Protein AF-A0A7W1LBT4-F1 (afdb_monomer)

pLDDT: mean 78.8, std 18.21, range [27.05, 98.06]

Mean predicted aligned error: 12.8 Å

Secondary structure (DSSP, 8-state):
---SSPPPTTPEEEEEPPPPGGGTTS--EEEEEESSSEEEE-TTSSEEEEE--SS--SPPP-EEEEEESS-GGG--EEEESS---------EEEEEE---TT---HHHHHHHHHHHHH-TTPEEEEEEEEETT--HHHHHHHHHHHHIIIIIIT---GGGEEEEEEEESS-EEEEEEE-TTPPPPP-----

Structure (mmCIF, N/CA/C/O backbone):
data_AF-A0A7W1LBT4-F1
#
_entry.id   AF-A0A7W1LBT4-F1
#
loop_
_atom_site.group_PDB
_atom_site.id
_atom_site.type_symbol
_atom_site.label_atom_id
_atom_site.label_alt_id
_atom_site.label_comp_id
_atom_site.label_asym_id
_atom_site.label_entity_id
_atom_site.label_seq_id
_atom_site.pdbx_PDB_ins_code
_atom_site.Cartn_x
_atom_site.Cartn_y
_atom_site.Cartn_z
_atom_site.occupancy
_atom_site.B_iso_or_equiv
_atom_site.auth_seq_id
_atom_site.auth_comp_id
_atom_site.auth_asym_id
_atom_site.auth_atom_id
_atom_site.pdbx_PDB_model_num
ATOM 1 N N . MET A 1 1 ? -5.426 -7.265 25.419 1.00 27.05 1 MET A N 1
ATOM 2 C CA . MET A 1 1 ? -5.581 -7.672 26.831 1.00 27.05 1 MET A CA 1
ATOM 3 C C . MET A 1 1 ? -6.956 -7.198 27.253 1.00 27.05 1 MET A C 1
ATOM 5 O O . MET A 1 1 ? -7.205 -6.005 27.141 1.00 27.05 1 MET A O 1
ATOM 9 N N . GLY A 1 2 ? -7.859 -8.132 27.561 1.00 36.06 2 GLY A N 1
ATOM 10 C CA . GLY A 1 2 ? -9.208 -7.819 28.047 1.00 36.06 2 GLY A CA 1
ATOM 11 C C . GLY A 1 2 ? -9.171 -7.217 29.456 1.00 36.06 2 GLY A C 1
ATOM 12 O O . GLY A 1 2 ? -8.084 -7.125 30.038 1.00 36.06 2 GLY A O 1
ATOM 13 N N . PRO A 1 3 ? -10.319 -6.789 30.002 1.00 35.94 3 PRO A N 1
ATOM 14 C CA . PRO A 1 3 ? -10.366 -6.229 31.344 1.00 35.94 3 PRO A CA 1
ATOM 15 C C . PRO A 1 3 ? -9.815 -7.216 32.383 1.00 35.94 3 PRO A C 1
ATOM 17 O O . PRO A 1 3 ? -9.963 -8.436 32.278 1.00 35.94 3 PRO A O 1
ATOM 20 N N . ALA A 1 4 ? -9.126 -6.657 33.376 1.00 35.91 4 ALA A N 1
ATOM 21 C CA . ALA A 1 4 ? -8.591 -7.386 34.509 1.00 35.91 4 ALA A CA 1
ATOM 22 C C . ALA A 1 4 ? -9.738 -7.755 35.464 1.00 35.91 4 ALA A C 1
ATOM 24 O O . ALA A 1 4 ? -10.096 -6.971 36.333 1.00 35.91 4 ALA A O 1
ATOM 25 N N . GLY A 1 5 ? -10.287 -8.959 35.308 1.00 45.12 5 GLY A N 1
ATOM 26 C CA . GLY A 1 5 ? -11.235 -9.544 36.260 1.00 45.12 5 GLY A CA 1
ATOM 27 C C . GLY A 1 5 ? -12.713 -9.323 35.933 1.00 45.12 5 GLY A C 1
ATOM 28 O O . GLY A 1 5 ? -13.070 -8.527 35.070 1.00 45.12 5 GLY A O 1
ATOM 29 N N . ILE A 1 6 ? -13.555 -10.105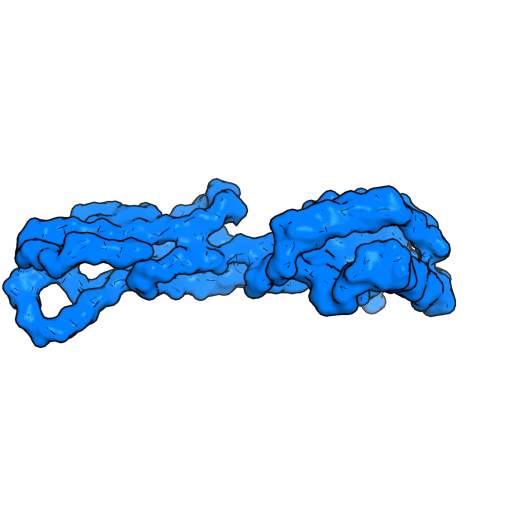 36.616 1.00 47.88 6 ILE A N 1
ATOM 30 C CA . ILE A 1 6 ? -15.019 -10.010 36.567 1.00 47.88 6 ILE A CA 1
ATOM 31 C C . ILE A 1 6 ? -15.406 -8.673 37.224 1.00 47.88 6 ILE A C 1
ATOM 33 O O . ILE A 1 6 ? -15.095 -8.505 38.408 1.00 47.88 6 ILE A O 1
ATOM 37 N N . PRO A 1 7 ? -16.032 -7.730 36.497 1.00 47.59 7 PRO A N 1
ATOM 38 C CA . PRO A 1 7 ? -16.468 -6.455 37.059 1.00 47.59 7 PRO A CA 1
ATOM 39 C C . PRO A 1 7 ? -17.489 -6.673 38.178 1.00 47.59 7 PRO A C 1
ATOM 41 O O . PRO A 1 7 ? -18.281 -7.617 38.141 1.00 47.59 7 PRO A O 1
ATOM 44 N N . SER A 1 8 ? -17.479 -5.807 39.191 1.00 50.38 8 SER A N 1
ATOM 45 C CA . SER A 1 8 ? -18.544 -5.826 40.203 1.00 50.38 8 SER A CA 1
ATOM 46 C C . SER A 1 8 ? -19.874 -5.343 39.587 1.00 50.38 8 SER A C 1
ATOM 48 O O . SER A 1 8 ? -19.828 -4.492 38.703 1.00 50.38 8 SER A O 1
ATOM 50 N N . PRO A 1 9 ? -21.059 -5.780 40.068 1.00 50.41 9 PRO A N 1
ATOM 51 C CA . PRO A 1 9 ? -22.376 -5.471 39.469 1.00 50.41 9 PRO A CA 1
ATOM 52 C C . PRO A 1 9 ? -22.795 -3.988 39.368 1.00 50.41 9 PRO A C 1
ATOM 54 O O . PRO A 1 9 ? -23.907 -3.704 38.935 1.00 50.41 9 PRO A O 1
ATOM 57 N N . ASP A 1 10 ? -21.940 -3.049 39.772 1.00 54.09 10 ASP A N 1
ATOM 58 C CA . ASP A 1 10 ? -22.145 -1.598 39.677 1.00 54.09 10 ASP A CA 1
ATOM 59 C C . ASP A 1 10 ? -20.890 -0.877 39.121 1.00 54.09 10 ASP A C 1
ATOM 61 O O . ASP A 1 10 ? -20.762 0.345 39.217 1.00 54.09 10 ASP A O 1
ATOM 65 N N . GLU A 1 11 ? -19.930 -1.621 38.561 1.00 63.22 11 GLU A N 1
ATOM 66 C CA . GLU A 1 11 ? -18.689 -1.081 38.008 1.00 63.22 11 GLU A CA 1
ATOM 67 C C . GLU A 1 11 ? -18.833 -0.811 36.507 1.00 63.22 11 GLU A C 1
ATOM 69 O O . GLU A 1 11 ? -19.295 -1.651 35.736 1.00 63.22 11 GLU A O 1
ATOM 74 N N . ALA A 1 12 ? -18.437 0.390 36.082 1.00 70.12 12 ALA A N 1
ATOM 75 C CA . ALA A 1 12 ? -18.493 0.766 34.679 1.00 70.12 12 ALA A CA 1
ATOM 76 C C . ALA A 1 12 ? -17.381 0.071 33.878 1.00 70.12 12 ALA A C 1
ATOM 78 O O . ALA A 1 12 ? -16.193 0.248 34.159 1.00 70.12 12 ALA A O 1
ATOM 79 N N . ILE A 1 13 ? -17.754 -0.648 32.824 1.00 73.50 13 ILE A N 1
ATOM 80 C CA . ILE A 1 13 ? -16.813 -1.277 31.894 1.00 73.50 13 ILE A CA 1
ATOM 81 C C . ILE A 1 13 ? -16.462 -0.274 30.800 1.00 73.50 13 ILE A C 1
ATOM 83 O O . ILE A 1 13 ? -17.343 0.353 30.212 1.00 73.50 13 ILE A O 1
ATOM 87 N N . THR A 1 14 ? -15.171 -0.129 30.502 1.00 79.56 14 THR A N 1
ATOM 88 C CA . THR A 1 14 ? -14.693 0.758 29.433 1.00 79.56 14 THR A CA 1
ATOM 89 C C . THR A 1 14 ? -14.326 -0.045 28.190 1.00 79.56 14 THR A C 1
ATOM 91 O O . THR A 1 14 ? -13.480 -0.937 28.255 1.00 79.56 14 THR A O 1
ATOM 94 N N . PHE A 1 15 ? -14.907 0.319 27.048 1.00 76.31 15 PHE A N 1
ATOM 95 C CA . PHE A 1 15 ? -14.496 -0.177 25.738 1.00 76.31 15 PHE A CA 1
ATOM 96 C C . PHE A 1 15 ? -13.758 0.918 24.985 1.00 76.31 15 PHE A C 1
ATOM 98 O O . PHE A 1 15 ? -14.258 2.033 24.851 1.00 76.31 15 PHE A O 1
ATOM 105 N N . THR A 1 16 ? -12.589 0.570 24.454 1.00 78.12 16 THR A N 1
ATOM 106 C CA . THR A 1 16 ? -11.757 1.468 23.652 1.00 78.12 16 THR A CA 1
ATOM 107 C C . THR A 1 16 ? -11.575 0.879 22.266 1.00 78.12 16 THR A C 1
ATOM 109 O O . THR A 1 16 ? -11.097 -0.247 22.120 1.00 78.12 16 THR A O 1
ATOM 112 N N . LEU A 1 17 ? -11.918 1.658 21.248 1.00 75.56 17 LEU A N 1
ATOM 113 C CA . LEU A 1 17 ? -11.575 1.369 19.867 1.00 75.56 17 LEU A CA 1
ATOM 114 C C . LEU A 1 17 ? -10.167 1.905 19.581 1.00 75.56 17 LEU A C 1
ATOM 116 O O . LEU A 1 17 ? -9.928 3.109 19.639 1.00 75.56 17 LEU A O 1
ATOM 120 N N . SER A 1 18 ? -9.227 1.015 19.269 1.00 70.94 18 SER A N 1
ATOM 121 C CA . SER A 1 18 ? -7.892 1.405 18.807 1.00 70.94 18 SER A CA 1
ATOM 122 C C . SER A 1 18 ? -7.887 1.511 17.288 1.00 70.94 18 SER A C 1
ATOM 124 O O . SER A 1 18 ? -8.133 0.512 16.619 1.00 70.94 18 SER A O 1
ATOM 126 N N . LEU A 1 19 ?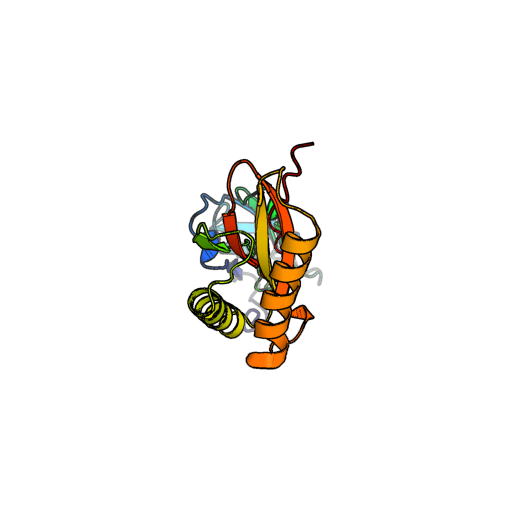 -7.606 2.702 16.756 1.00 69.12 19 LEU A N 1
ATOM 127 C CA . LEU A 1 19 ? -7.416 2.918 15.321 1.00 69.12 19 LEU A CA 1
ATOM 128 C C . LEU A 1 19 ? -5.924 2.978 14.960 1.00 69.12 19 LEU A C 1
ATOM 130 O O . LEU A 1 19 ? -5.093 3.328 15.800 1.00 69.12 19 LEU A O 1
ATOM 134 N N . SER A 1 20 ? -5.591 2.713 13.695 1.00 67.06 20 SER A N 1
ATOM 135 C CA . SER A 1 20 ? -4.256 2.987 13.153 1.00 67.06 20 SER A CA 1
ATOM 136 C C . SER A 1 20 ? -4.055 4.497 12.921 1.00 67.06 20 SER A C 1
ATOM 138 O O . SER A 1 20 ? -5.024 5.237 12.716 1.00 67.06 20 SER A O 1
ATOM 140 N N . LYS A 1 21 ? -2.806 4.984 12.929 1.00 66.00 21 LYS A N 1
ATOM 141 C CA . LYS A 1 21 ? -2.496 6.426 12.782 1.00 66.00 21 LYS A CA 1
ATOM 142 C C . LYS A 1 21 ? -2.983 7.010 11.458 1.00 66.00 21 LYS A C 1
ATOM 144 O O . LYS A 1 21 ? -3.317 8.186 11.362 1.00 66.00 21 LYS A O 1
ATOM 149 N N . GLU A 1 22 ? -3.065 6.183 10.426 1.00 64.69 22 GLU A N 1
ATOM 150 C CA . GLU A 1 22 ? -3.517 6.558 9.089 1.00 64.69 22 GLU A CA 1
ATOM 151 C C . GLU A 1 22 ? -4.979 7.009 9.080 1.00 64.69 22 GLU A C 1
ATOM 153 O O . GLU A 1 22 ? -5.395 7.688 8.140 1.00 64.69 22 GLU A O 1
ATOM 158 N N . THR A 1 23 ? -5.748 6.653 10.112 1.00 66.69 23 THR A N 1
ATOM 159 C CA . THR A 1 23 ? -7.152 7.040 10.251 1.00 66.69 23 THR A CA 1
ATOM 160 C C . THR A 1 23 ? -7.355 8.430 10.864 1.00 66.69 23 THR A C 1
ATOM 162 O O . THR A 1 23 ? -8.426 9.006 10.685 1.00 66.69 23 THR A O 1
ATOM 165 N N . GLU A 1 24 ? -6.331 9.017 11.503 1.00 71.88 24 GLU A N 1
ATOM 166 C CA . GLU A 1 24 ? -6.404 10.335 12.169 1.00 71.88 24 GLU A CA 1
ATOM 167 C C . GLU A 1 24 ? -6.727 11.482 11.197 1.00 71.88 24 GLU A C 1
ATOM 169 O O . GLU A 1 24 ? -7.225 12.532 11.596 1.00 71.88 24 GLU A O 1
ATOM 174 N N . LYS A 1 25 ? -6.478 11.277 9.900 1.00 75.19 25 LYS A N 1
ATOM 175 C CA . LYS A 1 25 ? -6.777 12.245 8.835 1.00 75.19 25 LYS A CA 1
ATOM 176 C C . LYS A 1 25 ? -8.258 12.307 8.443 1.00 75.19 25 LYS A C 1
ATOM 178 O O . LYS A 1 25 ? -8.633 13.171 7.651 1.00 75.19 25 LYS A O 1
ATOM 183 N N . PHE A 1 26 ? -9.091 11.393 8.941 1.00 78.12 26 PHE A N 1
ATOM 184 C CA . PHE A 1 26 ? -10.510 11.320 8.599 1.00 78.12 26 PHE A CA 1
ATOM 185 C C . PHE A 1 26 ? -11.391 11.840 9.735 1.00 78.12 26 PHE A C 1
ATOM 187 O O . PHE A 1 26 ? -11.129 11.612 10.913 1.00 78.12 26 PHE A O 1
ATOM 194 N N . ASN A 1 27 ? -12.485 12.513 9.374 1.00 82.88 27 ASN A N 1
ATOM 195 C CA . ASN A 1 27 ? -13.486 12.959 10.339 1.00 82.88 27 ASN A CA 1
ATOM 196 C C . ASN A 1 27 ? -14.462 11.816 10.655 1.00 82.88 27 ASN A C 1
ATOM 198 O O . ASN A 1 27 ? -15.531 11.709 10.047 1.00 82.88 27 ASN A O 1
ATOM 202 N N . LEU A 1 28 ? -14.047 10.932 11.559 1.00 83.69 28 LEU A N 1
ATOM 203 C CA . LEU A 1 28 ? -14.772 9.710 11.887 1.00 83.69 28 LEU A CA 1
ATOM 204 C C . LEU A 1 28 ? -15.931 9.960 12.852 1.00 83.69 28 LEU A C 1
ATOM 206 O O . LEU A 1 28 ? -15.828 10.742 13.797 1.00 83.69 28 LEU A O 1
ATOM 210 N N . LYS A 1 29 ? -17.025 9.233 12.634 1.00 86.31 29 LYS A N 1
ATOM 211 C CA . LYS A 1 29 ? -18.156 9.134 13.558 1.00 86.31 29 LYS A CA 1
ATOM 212 C C . LYS A 1 29 ? -18.295 7.694 14.028 1.00 86.31 29 LYS A C 1
ATOM 214 O O . LYS A 1 29 ? -18.076 6.767 13.251 1.00 86.31 29 LYS A O 1
ATOM 219 N N . TYR A 1 30 ? -18.693 7.524 15.281 1.00 86.19 30 TYR A N 1
ATOM 220 C CA . TYR A 1 30 ? -18.798 6.218 15.923 1.00 86.19 30 TYR A CA 1
ATOM 221 C C . TYR A 1 30 ? -20.240 5.977 16.338 1.00 86.19 30 TYR A C 1
ATOM 223 O O . TYR A 1 30 ? -20.858 6.843 16.955 1.00 86.19 30 TYR A O 1
ATOM 231 N N . ASN A 1 31 ? -20.776 4.811 16.006 1.00 87.62 31 ASN A N 1
ATOM 232 C CA . ASN A 1 31 ? -22.095 4.397 16.456 1.00 87.62 31 ASN A CA 1
ATOM 233 C C .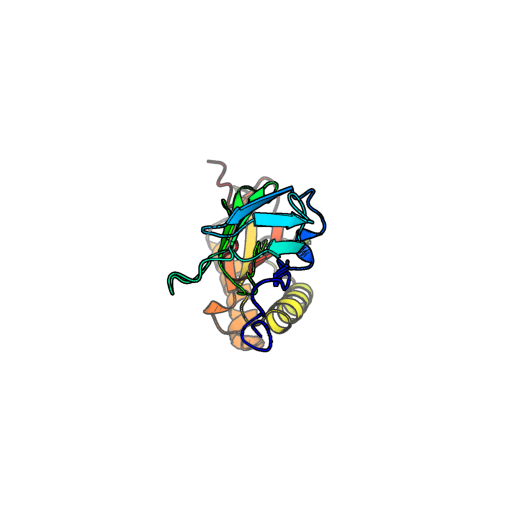 ASN A 1 31 ? -21.966 3.106 17.262 1.00 87.62 31 ASN A C 1
ATOM 235 O O . ASN A 1 31 ? -21.719 2.037 16.700 1.00 87.62 31 ASN A O 1
ATOM 239 N N . TRP A 1 32 ? -22.087 3.219 18.583 1.00 84.38 32 TRP A N 1
ATOM 240 C CA . TRP A 1 32 ? -21.983 2.079 19.485 1.00 84.38 32 TRP A CA 1
ATOM 241 C C . TRP A 1 32 ? -23.344 1.445 19.736 1.00 84.38 32 TRP A C 1
ATOM 243 O O . TRP A 1 32 ? -24.307 2.132 20.077 1.00 84.38 32 TRP A O 1
ATOM 253 N N . THR A 1 33 ? -23.392 0.122 19.623 1.00 84.00 33 THR A N 1
ATOM 254 C CA . THR A 1 33 ? -24.540 -0.728 19.944 1.00 84.00 33 THR A CA 1
ATOM 255 C C . THR A 1 33 ? -24.100 -1.792 20.941 1.00 84.00 33 THR A C 1
ATOM 257 O O . THR A 1 33 ? -23.064 -2.424 20.751 1.00 84.00 33 THR A O 1
ATOM 260 N N . ILE A 1 34 ? -24.883 -2.016 21.993 1.00 80.94 34 ILE A N 1
ATOM 261 C CA . ILE A 1 34 ? -24.607 -3.039 23.008 1.00 80.94 34 ILE A CA 1
ATOM 262 C C . ILE A 1 34 ? -25.738 -4.069 23.047 1.00 80.94 34 ILE A C 1
ATOM 264 O O . ILE A 1 34 ? -26.903 -3.711 22.882 1.00 80.94 34 ILE A O 1
ATOM 268 N N . SER A 1 35 ? -25.405 -5.347 23.242 1.00 74.94 35 SER A N 1
ATOM 269 C CA . SER A 1 35 ? -26.399 -6.428 23.352 1.00 74.94 35 SER A CA 1
ATOM 270 C C . SER A 1 35 ? -27.031 -6.547 24.744 1.00 74.94 35 SER A C 1
ATOM 272 O O . SER A 1 35 ? -28.025 -7.250 24.895 1.00 74.94 35 SER A O 1
ATOM 274 N N . GLY A 1 36 ? -26.479 -5.860 25.749 1.00 68.88 36 GLY A N 1
ATOM 275 C CA . GLY A 1 36 ? -27.046 -5.739 27.091 1.00 68.88 36 GLY A CA 1
ATOM 276 C C . GLY A 1 36 ? -26.259 -4.750 27.958 1.00 68.88 36 GLY A C 1
ATOM 277 O O . GLY A 1 36 ? -25.104 -4.448 27.658 1.00 68.88 36 GLY A O 1
ATOM 278 N N . GLY A 1 37 ? -26.912 -4.225 28.998 1.00 74.75 37 GLY A N 1
ATOM 279 C CA . GLY A 1 37 ? -26.429 -3.087 29.790 1.00 74.75 37 GLY A CA 1
ATOM 280 C C . GLY A 1 37 ? -26.881 -1.736 29.233 1.00 74.75 37 GLY A C 1
ATOM 281 O O . GLY A 1 37 ? -27.782 -1.670 28.395 1.00 74.75 37 GLY A O 1
ATOM 282 N N . GLU A 1 38 ? -26.254 -0.660 29.700 1.00 80.88 38 GLU A N 1
ATOM 283 C CA . GLU A 1 38 ? -26.516 0.714 29.253 1.00 80.88 38 GLU A CA 1
ATOM 284 C C . GLU A 1 38 ? -25.203 1.445 28.958 1.00 80.88 38 GLU A C 1
ATOM 286 O O . GLU A 1 38 ? -24.261 1.369 29.742 1.00 80.88 38 GLU A O 1
ATOM 291 N N . ILE A 1 39 ? -25.132 2.179 27.841 1.00 85.44 39 ILE A N 1
ATOM 292 C CA . ILE A 1 39 ? -24.014 3.094 27.579 1.00 85.44 39 ILE A CA 1
ATOM 293 C C . ILE A 1 39 ? -24.228 4.345 28.426 1.00 85.44 39 ILE A C 1
ATOM 295 O O . ILE A 1 39 ? -25.120 5.141 28.144 1.00 85.44 39 ILE A O 1
ATOM 299 N N . ILE A 1 40 ? -23.387 4.532 29.437 1.00 88.81 40 ILE A N 1
ATOM 300 C CA . ILE A 1 40 ? -23.480 5.664 30.364 1.00 88.81 40 ILE A CA 1
ATOM 301 C C . ILE A 1 40 ? -22.638 6.862 29.915 1.00 88.81 40 ILE A C 1
ATOM 303 O O . ILE A 1 40 ? -22.905 7.991 30.319 1.00 88.81 40 ILE A O 1
ATOM 307 N N . GLU A 1 41 ? -21.620 6.641 29.077 1.00 88.19 41 GLU A N 1
ATOM 308 C CA . GLU A 1 41 ? -20.736 7.704 28.598 1.00 88.19 41 GLU A CA 1
ATOM 309 C C . GLU A 1 41 ? -20.112 7.356 27.240 1.00 88.19 41 GLU A C 1
ATOM 311 O O . GLU A 1 41 ? -19.872 6.188 26.930 1.00 88.19 41 GLU A O 1
ATOM 316 N N . GLY A 1 42 ? -19.793 8.386 26.451 1.00 85.12 42 GLY A N 1
ATOM 317 C CA . GLY A 1 42 ? -18.879 8.260 25.314 1.00 85.12 42 GLY A CA 1
ATOM 318 C C . GLY A 1 42 ? -19.509 7.838 23.986 1.00 85.12 42 GLY A C 1
ATOM 319 O O . GLY A 1 42 ? -18.777 7.587 23.025 1.00 85.12 42 GLY A O 1
ATOM 320 N N . GLN A 1 43 ? 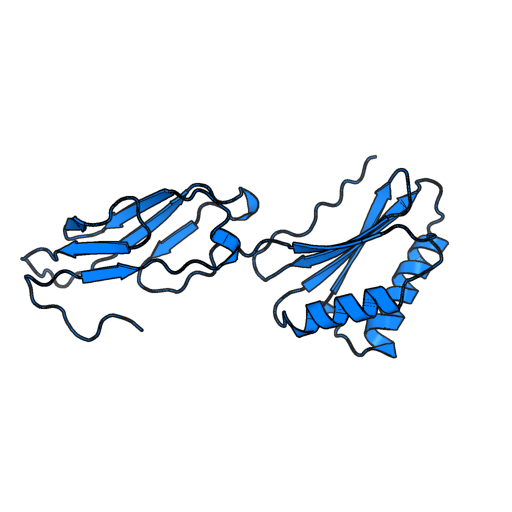-20.843 7.781 23.888 1.00 88.75 43 GLN A N 1
ATOM 321 C CA . GLN A 1 43 ? -21.519 7.556 22.605 1.00 88.75 43 GLN A CA 1
ATOM 322 C C . GLN A 1 43 ? -21.064 8.601 21.575 1.00 88.75 43 GLN A C 1
ATOM 324 O O . GLN A 1 43 ? -20.935 9.785 21.888 1.00 88.75 43 GLN A O 1
ATOM 329 N N . GLY A 1 44 ? -20.809 8.165 20.341 1.00 85.81 44 GLY A N 1
ATOM 330 C CA . GLY A 1 44 ? -20.241 9.038 19.314 1.00 85.81 44 GLY A CA 1
ATOM 331 C C . GLY A 1 44 ? -18.726 9.234 19.394 1.00 85.81 44 GLY A C 1
ATOM 332 O O . GLY A 1 44 ? -18.196 10.012 18.604 1.00 85.81 44 GLY A O 1
ATOM 333 N N . THR A 1 45 ? -18.018 8.555 20.304 1.00 87.44 45 THR A N 1
ATOM 334 C CA . THR A 1 45 ? -16.559 8.682 20.477 1.00 87.44 45 THR A CA 1
ATOM 335 C C . THR A 1 45 ? -15.836 7.335 20.348 1.00 87.44 45 THR A C 1
ATOM 337 O O . THR A 1 45 ? -16.471 6.295 20.202 1.00 87.44 45 THR A O 1
ATOM 340 N N . GLN A 1 46 ? -14.500 7.334 20.396 1.00 80.25 46 GLN A N 1
ATOM 341 C CA . GLN A 1 46 ? -13.685 6.108 20.359 1.00 80.25 46 GL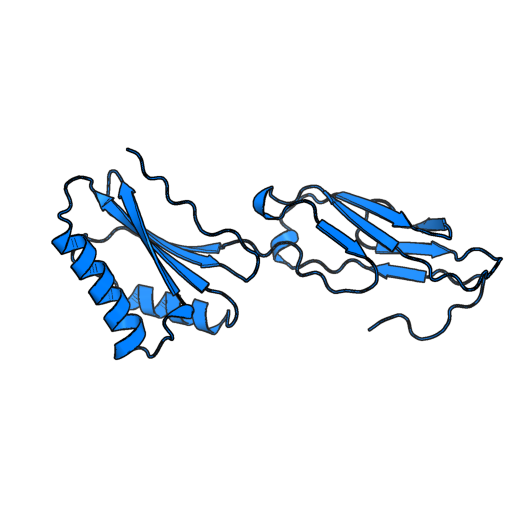N A CA 1
ATOM 342 C C . GLN A 1 46 ? -13.750 5.284 21.650 1.00 80.25 46 GLN A C 1
ATOM 344 O O . GLN A 1 46 ? -13.302 4.137 21.662 1.00 80.25 46 GLN A O 1
ATOM 349 N N . ILE A 1 47 ? -14.251 5.869 22.739 1.00 83.75 47 ILE A N 1
ATOM 350 C CA . ILE A 1 47 ? -14.255 5.255 24.063 1.00 83.75 47 ILE A CA 1
ATOM 351 C C . ILE A 1 47 ? -15.668 5.341 24.616 1.00 83.75 47 ILE A C 1
ATOM 353 O O . ILE A 1 47 ? -16.197 6.437 24.766 1.00 83.75 47 ILE A O 1
ATOM 357 N N . ILE A 1 48 ? -16.260 4.205 24.966 1.00 83.94 48 ILE A N 1
ATOM 358 C CA . ILE A 1 48 ? -17.527 4.181 25.700 1.00 83.94 48 ILE A CA 1
ATOM 359 C C . ILE A 1 48 ? -17.334 3.598 27.087 1.00 83.94 48 ILE A C 1
ATOM 361 O O . ILE A 1 48 ? -16.495 2.718 27.298 1.00 83.94 48 ILE A O 1
ATOM 365 N N . LYS A 1 49 ? -18.158 4.064 28.022 1.00 83.00 49 LYS A N 1
ATOM 366 C CA . LYS A 1 49 ? -18.362 3.396 29.304 1.00 83.00 49 LYS A CA 1
ATOM 367 C C . LYS A 1 49 ? -19.764 2.833 29.345 1.00 83.00 49 LYS A C 1
ATOM 369 O O . LYS A 1 49 ? -20.717 3.520 28.970 1.00 83.00 49 LYS A O 1
ATOM 374 N N . ILE A 1 50 ? -19.878 1.602 29.813 1.00 80.06 50 ILE A N 1
ATOM 375 C CA . ILE A 1 50 ? -21.153 0.914 29.950 1.00 80.06 50 ILE A CA 1
ATOM 376 C C . ILE A 1 50 ? -21.354 0.459 31.388 1.00 80.06 50 ILE A C 1
ATOM 378 O O . ILE A 1 50 ? -20.387 0.156 32.084 1.00 80.06 50 ILE A O 1
ATOM 382 N N . LEU A 1 51 ? -22.607 0.406 31.818 1.00 74.12 51 LEU A N 1
ATOM 383 C CA . LEU A 1 51 ? -23.011 -0.183 33.085 1.00 74.12 51 LEU A CA 1
ATOM 384 C C . LEU A 1 51 ? -23.671 -1.535 32.811 1.00 74.12 51 LEU A C 1
ATOM 386 O O . LEU A 1 51 ? -24.566 -1.629 31.964 1.00 74.12 51 LEU A O 1
ATOM 390 N N . GLU A 1 52 ? -23.228 -2.579 33.509 1.00 63.47 52 GLU A N 1
ATOM 391 C CA . GLU A 1 52 ? -23.863 -3.892 33.410 1.00 63.47 52 GLU A CA 1
ATOM 392 C C . GLU A 1 52 ? -25.284 -3.869 33.998 1.00 63.47 52 GLU A C 1
ATOM 394 O O . GLU A 1 52 ? -25.566 -3.149 34.963 1.00 63.47 52 GLU A O 1
ATOM 399 N N . PRO A 1 53 ? -26.219 -4.656 33.443 1.00 57.88 53 PRO A N 1
ATOM 400 C CA . PRO A 1 53 ? -27.533 -4.799 34.037 1.00 57.88 53 PRO A CA 1
ATOM 401 C C . PRO A 1 53 ? -27.435 -5.633 35.323 1.00 57.88 53 PRO A C 1
ATOM 403 O O . PRO A 1 53 ? -26.821 -6.694 35.356 1.00 57.88 53 PRO A O 1
ATOM 406 N N . LYS A 1 54 ? -28.129 -5.190 36.379 1.00 52.66 54 LYS A N 1
ATOM 407 C CA . LYS A 1 54 ? -28.116 -5.804 37.726 1.00 52.66 54 LYS A CA 1
ATOM 408 C C . LYS A 1 54 ? -28.556 -7.275 37.786 1.00 52.66 54 LYS A C 1
ATOM 410 O O . LYS A 1 54 ? -28.408 -7.916 38.823 1.00 52.66 54 LYS A O 1
ATOM 415 N N . ILE A 1 55 ? -29.141 -7.801 36.711 1.00 46.06 55 ILE A N 1
ATOM 416 C CA . ILE A 1 55 ? -29.598 -9.187 36.606 1.00 46.06 55 ILE A CA 1
ATOM 417 C C . ILE A 1 55 ? -28.626 -9.924 35.687 1.00 46.06 55 ILE A C 1
ATOM 419 O O . ILE A 1 55 ? -28.710 -9.829 34.466 1.00 46.06 55 ILE A O 1
ATOM 423 N N . PHE A 1 56 ? -27.706 -10.667 36.297 1.00 48.12 56 PHE A N 1
ATOM 424 C CA . PHE A 1 56 ? -26.754 -11.516 35.592 1.00 48.12 56 PHE A CA 1
ATOM 425 C C . PHE A 1 56 ? -27.478 -12.792 35.128 1.00 48.12 56 PHE A C 1
ATOM 427 O O . PHE A 1 56 ? -27.678 -13.721 35.910 1.00 48.12 56 PHE A O 1
ATOM 434 N N . THR A 1 57 ? -27.922 -12.844 33.869 1.00 49.62 57 THR A N 1
ATOM 435 C CA . THR A 1 57 ? -28.541 -14.051 33.276 1.00 49.62 57 THR A CA 1
ATOM 436 C C . THR A 1 57 ? -27.509 -15.092 32.827 1.00 49.62 57 THR A C 1
ATOM 438 O O . THR A 1 57 ? -27.884 -16.168 32.371 1.00 49.62 57 THR A O 1
ATOM 441 N N . GLY A 1 58 ? -26.209 -14.806 32.977 1.00 44.12 58 GLY A N 1
ATOM 442 C CA . GLY A 1 58 ? -25.124 -15.652 32.469 1.00 44.12 58 GLY A CA 1
ATOM 443 C C . GLY A 1 58 ? -24.890 -15.512 30.960 1.00 44.12 58 GLY A C 1
ATOM 444 O O . GLY A 1 58 ? -24.086 -16.251 30.399 1.00 44.12 58 GLY A O 1
ATOM 445 N N . GLU A 1 59 ? -25.571 -14.571 30.303 1.00 51.22 59 GLU A N 1
ATOM 446 C CA . GLU A 1 59 ? -25.343 -14.231 28.901 1.00 51.22 59 GLU A CA 1
ATOM 447 C C . GLU A 1 59 ? -24.176 -13.241 28.784 1.00 51.22 59 GLU A C 1
ATOM 449 O O . GLU A 1 59 ? -24.095 -12.261 29.521 1.00 51.22 59 GLU A O 1
ATOM 454 N N . SER A 1 60 ? -23.246 -13.504 27.864 1.00 54.03 60 SER A N 1
ATOM 455 C CA . SER A 1 60 ? -22.136 -12.597 27.568 1.00 54.03 60 SER A CA 1
ATOM 456 C C . SER A 1 60 ? -22.650 -11.305 26.925 1.00 54.03 60 SER A C 1
ATOM 458 O O . SER A 1 60 ? -23.369 -11.358 25.922 1.00 54.03 60 SER A O 1
ATOM 460 N N . PHE A 1 61 ? -22.242 -10.153 27.453 1.00 62.81 61 PHE A N 1
ATOM 461 C CA . PHE A 1 61 ? -22.496 -8.849 26.843 1.00 62.81 61 PHE A CA 1
ATOM 462 C C . PHE A 1 61 ? -21.580 -8.629 25.634 1.00 62.81 61 PHE A C 1
ATOM 464 O O . PHE A 1 61 ? -20.465 -9.137 25.592 1.00 62.81 61 PHE A O 1
ATOM 471 N N . ARG A 1 62 ? -22.066 -7.908 24.619 1.00 71.50 62 ARG A N 1
ATOM 472 C CA . ARG A 1 62 ? -21.328 -7.635 23.382 1.00 71.50 62 ARG A CA 1
ATOM 473 C C . ARG A 1 62 ? -21.471 -6.170 23.002 1.00 71.50 62 ARG A C 1
ATOM 475 O O . ARG A 1 62 ? -22.570 -5.725 22.666 1.00 71.50 62 ARG A O 1
ATOM 482 N N . ALA A 1 63 ? -20.359 -5.439 22.997 1.00 74.69 63 ALA A N 1
ATOM 483 C CA . ALA A 1 63 ? -20.281 -4.098 22.426 1.00 74.69 63 ALA A CA 1
ATOM 484 C C . ALA A 1 63 ? -19.848 -4.159 20.956 1.00 74.69 63 ALA A C 1
ATOM 486 O O . ALA A 1 63 ? -18.837 -4.777 20.616 1.00 74.69 63 ALA A O 1
ATOM 487 N N . THR A 1 64 ? -20.617 -3.503 20.091 1.00 79.12 64 THR A N 1
ATOM 488 C CA . THR A 1 64 ? -20.357 -3.362 18.657 1.00 79.12 64 THR A CA 1
ATOM 489 C C . THR A 1 64 ? -20.211 -1.886 18.313 1.00 79.12 64 THR A C 1
ATOM 491 O O . THR A 1 64 ? -21.053 -1.091 18.720 1.00 79.12 64 THR A O 1
ATOM 494 N N . VAL A 1 65 ? -19.183 -1.509 17.551 1.00 82.88 65 VAL A N 1
ATOM 495 C CA . VAL A 1 65 ? -19.070 -0.150 16.994 1.00 82.88 65 VAL A CA 1
ATOM 496 C C . VAL A 1 65 ? -19.027 -0.188 15.484 1.00 82.88 65 VAL A C 1
ATOM 498 O O . VAL A 1 65 ? -18.253 -0.940 14.891 1.00 82.88 65 VAL A O 1
ATOM 501 N N . GLU A 1 66 ? -19.859 0.646 14.880 1.00 81.94 66 GLU A N 1
ATOM 502 C CA . GLU A 1 66 ? -19.799 0.989 13.469 1.00 81.94 66 GLU A CA 1
ATOM 503 C C . GLU A 1 66 ? -19.020 2.301 13.308 1.00 81.94 66 GLU A C 1
ATOM 505 O O . GLU A 1 66 ? -19.343 3.314 13.940 1.00 81.94 66 GLU A O 1
ATOM 510 N N . VAL A 1 67 ? -17.977 2.273 12.475 1.00 81.56 67 VAL A N 1
ATOM 511 C CA . VAL A 1 67 ? -17.153 3.449 12.160 1.00 81.56 67 VAL A CA 1
ATOM 512 C C . VAL A 1 67 ? -17.589 4.029 10.818 1.00 81.56 67 VAL A C 1
ATOM 514 O O . VAL A 1 67 ? -17.511 3.368 9.783 1.00 81.56 67 VAL A O 1
ATOM 517 N N . ILE A 1 68 ? -18.023 5.287 10.828 1.00 81.06 68 ILE A N 1
ATOM 518 C CA . ILE A 1 68 ? -18.541 6.007 9.661 1.00 81.06 68 ILE A CA 1
ATOM 519 C C . ILE A 1 68 ? -17.553 7.112 9.272 1.00 81.06 68 ILE A C 1
ATOM 521 O O . ILE A 1 68 ? -17.014 7.803 10.135 1.00 81.06 68 ILE A O 1
ATOM 525 N N . GLY A 1 69 ? -17.354 7.322 7.967 1.00 75.31 69 GLY A N 1
ATOM 526 C CA . GLY A 1 69 ? -16.485 8.382 7.432 1.00 75.31 69 GLY A CA 1
ATOM 527 C C . GLY A 1 69 ? -15.121 7.901 6.930 1.00 75.31 69 GLY A C 1
ATOM 528 O O . GLY A 1 69 ? -14.315 8.724 6.500 1.00 75.31 69 GLY A O 1
ATOM 529 N N . LEU A 1 70 ? -14.871 6.588 6.941 1.00 74.19 70 LEU A N 1
ATOM 530 C CA . LEU A 1 70 ? -13.735 5.992 6.239 1.00 74.19 70 LEU A CA 1
ATOM 531 C C . LEU A 1 70 ? -13.943 6.047 4.710 1.00 74.19 70 LEU A C 1
ATOM 533 O O . LEU A 1 70 ? -15.090 6.077 4.246 1.00 74.19 70 LEU A O 1
ATOM 537 N N . PRO A 1 71 ? -12.859 6.056 3.909 1.00 69.56 71 PRO A N 1
ATOM 538 C CA . PRO A 1 71 ? -12.952 5.910 2.459 1.00 69.56 71 PRO A CA 1
ATOM 539 C C . PRO A 1 71 ? -13.767 4.674 2.072 1.00 69.56 71 PRO A C 1
ATOM 541 O O . PRO A 1 71 ? -13.680 3.643 2.737 1.00 69.56 71 PRO A O 1
ATOM 544 N N . LYS A 1 72 ? -14.506 4.744 0.955 1.00 65.56 72 LYS A N 1
ATOM 545 C CA . LYS A 1 72 ? -15.305 3.609 0.442 1.00 65.56 72 LYS A CA 1
ATOM 546 C C . LYS A 1 72 ? -14.487 2.323 0.291 1.00 65.56 72 LYS A C 1
ATOM 548 O O . LYS A 1 72 ? -15.023 1.236 0.462 1.00 65.56 72 LYS A O 1
ATOM 553 N N . GLU A 1 73 ? -13.199 2.472 0.000 1.00 63.53 73 GLU A N 1
ATOM 554 C CA . GLU A 1 73 ? -12.217 1.395 -0.145 1.00 63.53 73 GLU A CA 1
ATOM 555 C C . GLU A 1 73 ? -12.044 0.548 1.126 1.00 63.53 73 GLU A C 1
ATOM 557 O O . GLU A 1 73 ? -11.635 -0.603 1.023 1.00 63.53 73 GLU A O 1
ATOM 562 N N . CYS A 1 74 ? -12.381 1.087 2.303 1.00 58.34 74 CYS A N 1
ATOM 563 C CA . CYS A 1 74 ? -12.291 0.386 3.587 1.00 58.34 74 CYS A CA 1
ATOM 564 C C . CYS A 1 74 ? -13.591 -0.349 3.977 1.00 58.34 74 CYS A C 1
ATOM 566 O O . CYS A 1 74 ? -13.599 -1.087 4.959 1.00 58.34 74 CYS A O 1
ATOM 568 N N . GLY A 1 75 ? -14.676 -0.204 3.202 1.00 59.03 75 GLY A N 1
ATOM 569 C CA . GLY A 1 75 ? -15.975 -0.818 3.502 1.00 59.03 75 GLY A CA 1
ATOM 570 C C . GLY A 1 75 ? -16.625 -0.300 4.796 1.00 59.03 75 GLY A C 1
ATOM 571 O O . GLY A 1 75 ? -16.144 0.639 5.429 1.00 59.03 75 GLY A O 1
ATOM 572 N N . THR A 1 76 ? -17.753 -0.902 5.189 1.00 58.09 76 THR A N 1
ATOM 573 C CA . THR A 1 76 ? -18.350 -0.665 6.514 1.00 58.09 76 THR A CA 1
ATOM 574 C C . THR A 1 76 ? -17.610 -1.513 7.532 1.00 58.09 76 THR A C 1
ATOM 576 O O . THR A 1 76 ? -17.636 -2.741 7.445 1.00 58.09 76 THR A O 1
ATOM 579 N N . VAL A 1 77 ? -16.967 -0.868 8.505 1.00 62.06 77 VAL A N 1
ATOM 580 C CA . VAL A 1 77 ? -16.201 -1.587 9.521 1.00 62.06 77 VAL A CA 1
ATOM 581 C C . VAL A 1 77 ? -16.989 -1.676 10.817 1.00 62.06 77 VAL A C 1
ATOM 583 O O . VAL A 1 77 ? -17.286 -0.667 11.458 1.00 62.06 77 VAL A O 1
ATOM 586 N N . THR A 1 78 ? -17.313 -2.913 11.191 1.00 56.28 78 THR A N 1
ATOM 587 C CA . THR A 1 78 ? -17.963 -3.255 12.456 1.00 56.28 78 THR A CA 1
ATOM 588 C C . THR A 1 78 ? -16.998 -4.023 13.344 1.00 56.28 78 THR A C 1
ATOM 590 O O . THR A 1 78 ? -16.534 -5.106 12.984 1.00 56.28 78 THR A O 1
ATOM 593 N N . ALA A 1 79 ? -16.717 -3.472 14.516 1.00 60.28 79 ALA A N 1
ATOM 594 C CA . ALA A 1 79 ? -15.894 -4.093 15.542 1.00 60.28 79 ALA A CA 1
ATOM 595 C C . ALA A 1 79 ? -16.761 -4.782 16.588 1.00 60.28 79 ALA A C 1
ATOM 597 O O . ALA A 1 79 ? -17.817 -4.256 16.920 1.00 60.28 79 ALA A O 1
ATOM 598 N N . SER A 1 80 ? -16.301 -5.889 17.168 1.00 53.69 80 SER A N 1
ATOM 599 C CA . SER A 1 80 ? -16.964 -6.516 18.312 1.00 53.69 80 SER A CA 1
ATOM 600 C C . SER A 1 80 ? -15.936 -7.072 19.293 1.00 53.69 80 SER A C 1
ATOM 602 O O . SER A 1 80 ? -15.150 -7.923 18.900 1.00 53.69 80 SER A O 1
ATOM 604 N N . GLU A 1 81 ? -15.999 -6.588 20.536 1.00 56.34 81 GLU A N 1
ATOM 605 C CA . GLU A 1 81 ? -15.181 -6.910 21.724 1.00 56.34 81 GLU A CA 1
ATOM 606 C C . GLU A 1 81 ? -13.659 -7.116 21.538 1.00 56.34 81 GLU A C 1
ATOM 608 O O . GLU A 1 81 ? -13.177 -8.113 21.011 1.00 56.34 81 GLU A O 1
ATOM 613 N N . THR A 1 82 ? -12.909 -6.127 22.047 1.00 45.47 82 THR A N 1
ATOM 614 C CA . THR A 1 82 ? -11.451 -6.051 22.299 1.00 45.47 82 THR A CA 1
ATOM 615 C C . THR A 1 82 ? -10.520 -6.739 21.295 1.00 45.47 82 THR A C 1
ATOM 617 O O . THR A 1 82 ? -9.493 -7.310 21.662 1.00 45.47 82 THR A O 1
ATOM 620 N N . LEU A 1 83 ? -10.819 -6.627 20.007 1.00 35.78 83 LEU A N 1
ATOM 621 C CA . LEU A 1 83 ? -9.841 -6.860 18.955 1.00 35.78 83 LEU A CA 1
ATOM 622 C C . LEU A 1 83 ? -9.276 -5.503 18.542 1.00 35.78 83 LEU A C 1
ATOM 624 O O . LEU A 1 83 ? -10.026 -4.580 18.228 1.00 35.78 83 LEU A O 1
ATOM 628 N N . ALA A 1 84 ? -7.949 -5.367 18.578 1.00 36.72 84 ALA A N 1
ATOM 629 C CA . ALA A 1 84 ? -7.288 -4.322 17.813 1.00 36.72 84 ALA A CA 1
ATOM 630 C C . ALA A 1 84 ? -7.637 -4.601 16.352 1.00 36.72 84 ALA A C 1
ATOM 632 O O . ALA A 1 84 ? -7.211 -5.612 15.794 1.00 36.72 84 ALA A O 1
ATOM 633 N N . ILE A 1 85 ? -8.508 -3.781 15.782 1.00 41.09 85 ILE A N 1
ATOM 634 C CA . ILE A 1 85 ? -8.882 -3.918 14.385 1.00 41.09 85 ILE A CA 1
ATOM 635 C C . ILE A 1 85 ? -7.887 -3.079 13.605 1.00 41.09 85 ILE A C 1
ATOM 637 O O . ILE A 1 85 ? -7.551 -1.963 13.998 1.00 41.09 85 ILE A O 1
ATOM 641 N N . ASP A 1 86 ? -7.381 -3.644 12.521 1.00 44.28 86 ASP A N 1
ATOM 642 C CA . ASP A 1 86 ? -6.554 -2.928 11.564 1.00 44.28 86 ASP A CA 1
ATOM 643 C C . ASP A 1 86 ? -7.508 -2.297 10.539 1.00 44.28 86 ASP A C 1
ATOM 645 O O . ASP A 1 86 ? -7.949 -2.940 9.588 1.00 44.28 86 ASP A O 1
ATOM 649 N N . ILE A 1 87 ? -8.024 -1.108 10.866 1.00 49.03 87 ILE A N 1
ATOM 650 C CA . ILE A 1 87 ? -9.367 -0.691 10.405 1.00 49.03 87 ILE A CA 1
ATOM 651 C C . ILE A 1 87 ? -9.388 -0.073 9.013 1.00 49.03 87 ILE A C 1
ATOM 653 O O . ILE A 1 87 ? -10.460 0.084 8.437 1.00 49.03 87 ILE A O 1
ATOM 657 N N . CYS A 1 88 ? -8.246 0.333 8.466 1.00 54.31 88 CYS A N 1
ATOM 658 C CA . CYS A 1 88 ? -8.203 0.946 7.142 1.00 54.31 88 CYS A CA 1
ATOM 659 C C . CYS A 1 88 ? -6.757 1.006 6.659 1.00 54.31 88 CYS A C 1
ATOM 661 O O . CYS A 1 88 ? -6.105 2.051 6.664 1.00 54.31 88 CYS A O 1
ATOM 663 N N . ASN A 1 89 ? -6.257 -0.152 6.249 1.00 59.16 89 ASN A N 1
ATOM 664 C CA . ASN A 1 89 ? -5.014 -0.260 5.513 1.00 59.16 89 ASN A CA 1
ATOM 665 C C . ASN A 1 89 ? -5.236 0.360 4.131 1.00 59.16 89 ASN A C 1
ATOM 667 O O . ASN A 1 89 ? -5.905 -0.210 3.275 1.00 59.16 89 ASN A O 1
ATOM 671 N N . LEU A 1 90 ? -4.735 1.579 3.935 1.00 63.94 90 LEU A N 1
ATOM 672 C CA . LEU A 1 90 ? -4.817 2.279 2.656 1.00 63.94 90 LEU A CA 1
ATOM 673 C C . LEU A 1 90 ? -3.525 2.084 1.877 1.00 63.94 90 LEU A C 1
ATOM 675 O O . LEU A 1 90 ? -2.428 2.141 2.438 1.00 63.94 90 LEU A O 1
ATOM 679 N N . LYS A 1 91 ? -3.656 1.927 0.557 1.00 77.94 91 LYS A N 1
ATOM 680 C CA . LYS A 1 91 ? -2.505 2.033 -0.337 1.00 77.94 91 LYS A CA 1
ATOM 681 C C . LYS A 1 91 ? -1.865 3.412 -0.183 1.00 77.94 91 LYS A C 1
ATOM 683 O O . LYS A 1 91 ? -2.558 4.428 -0.084 1.00 77.94 91 LYS A O 1
ATOM 688 N N . ARG A 1 92 ? -0.537 3.457 -0.195 1.00 85.25 92 ARG A N 1
ATOM 689 C CA . ARG A 1 92 ? 0.236 4.703 -0.168 1.00 85.25 92 ARG A CA 1
ATOM 690 C C . ARG A 1 92 ? 1.083 4.792 -1.423 1.00 85.25 92 ARG A C 1
ATOM 692 O O . ARG A 1 92 ? 1.879 3.893 -1.672 1.00 85.25 92 ARG A O 1
ATOM 699 N N . GLN A 1 93 ? 0.933 5.874 -2.181 1.00 89.50 93 GLN A N 1
ATOM 700 C CA . GLN A 1 93 ? 1.867 6.206 -3.253 1.00 89.50 93 GLN A CA 1
ATOM 701 C C . GLN A 1 93 ? 3.162 6.723 -2.628 1.00 89.50 93 GLN A C 1
ATOM 703 O O . GLN A 1 93 ? 3.127 7.642 -1.809 1.00 89.50 93 GLN A O 1
ATOM 708 N N . VAL A 1 94 ? 4.284 6.096 -2.966 1.00 92.69 94 VAL A N 1
ATOM 709 C CA . VAL A 1 94 ? 5.596 6.404 -2.376 1.00 92.69 94 VAL A CA 1
ATOM 710 C C . VAL A 1 94 ? 6.521 7.119 -3.347 1.00 92.69 94 VAL A C 1
ATOM 712 O O . VAL A 1 94 ? 7.441 7.801 -2.910 1.00 92.69 94 VAL A O 1
ATOM 715 N N . ASP A 1 95 ? 6.268 6.993 -4.650 1.00 95.88 95 ASP A N 1
ATOM 716 C CA . ASP A 1 95 ? 7.027 7.694 -5.678 1.00 95.88 95 ASP A CA 1
ATOM 717 C C . ASP A 1 95 ? 6.208 7.848 -6.965 1.00 95.88 95 ASP A C 1
ATOM 719 O O . ASP A 1 95 ? 5.309 7.048 -7.249 1.00 95.88 95 ASP A O 1
ATOM 723 N N . GLU A 1 96 ? 6.541 8.872 -7.742 1.00 96.19 96 GLU A N 1
ATOM 724 C CA . GLU A 1 96 ? 6.020 9.126 -9.083 1.00 96.19 96 GLU A CA 1
ATOM 725 C C . GLU A 1 96 ? 7.037 9.915 -9.894 1.00 96.19 96 GLU A C 1
ATOM 727 O O . GLU A 1 96 ? 7.560 10.940 -9.450 1.00 96.19 96 GLU A O 1
ATOM 732 N N . PHE A 1 97 ? 7.333 9.425 -11.092 1.00 96.94 97 PHE A N 1
ATOM 733 C CA . PHE A 1 97 ? 8.322 10.047 -11.954 1.00 96.94 97 PHE A CA 1
ATOM 734 C C . PHE A 1 97 ? 8.163 9.603 -13.407 1.00 96.94 97 PHE A C 1
ATOM 736 O O . PHE A 1 97 ? 7.612 8.545 -13.709 1.00 96.94 97 PHE A O 1
ATOM 743 N N . SER A 1 98 ? 8.705 10.410 -14.318 1.00 96.25 98 SER A N 1
ATOM 744 C CA . SER A 1 98 ? 8.776 10.089 -15.741 1.00 96.25 98 SER A CA 1
ATOM 745 C C . SER A 1 98 ? 10.197 9.695 -16.131 1.00 96.25 98 SER A C 1
ATOM 747 O O . SER A 1 98 ? 11.161 10.399 -15.822 1.00 96.25 98 SER A O 1
ATOM 749 N N . ILE A 1 99 ? 10.322 8.564 -16.824 1.00 95.44 99 ILE A N 1
ATOM 750 C CA . ILE A 1 99 ? 11.559 8.103 -17.461 1.00 95.44 99 ILE A CA 1
ATOM 751 C C . ILE A 1 99 ? 11.244 7.475 -18.823 1.00 95.44 99 ILE A C 1
ATOM 753 O O . ILE A 1 99 ? 10.133 6.978 -19.032 1.00 95.44 99 ILE A O 1
ATOM 757 N N . PRO A 1 100 ? 12.214 7.430 -19.755 1.00 95.62 100 PRO A N 1
ATOM 758 C CA . PRO A 1 100 ? 12.021 6.765 -21.038 1.00 95.62 100 PRO A CA 1
ATOM 759 C C . PRO A 1 100 ? 11.554 5.311 -20.883 1.00 95.62 100 PRO A C 1
ATOM 761 O O . PRO A 1 100 ? 12.087 4.562 -20.063 1.00 95.62 100 PRO A O 1
ATOM 764 N N . ALA A 1 101 ? 10.629 4.873 -21.743 1.00 93.12 101 ALA A N 1
ATOM 765 C CA . ALA A 1 101 ? 10.041 3.526 -21.719 1.00 93.12 101 ALA A CA 1
ATOM 766 C C . ALA A 1 101 ? 11.056 2.366 -21.821 1.00 93.12 101 ALA A C 1
ATOM 768 O O . ALA A 1 101 ? 10.725 1.222 -21.534 1.00 93.12 101 ALA A O 1
ATOM 769 N N . SER A 1 102 ? 12.295 2.630 -22.243 1.00 93.12 102 SER A N 1
ATOM 770 C CA . SER A 1 102 ? 13.360 1.626 -22.366 1.00 93.12 102 SER A CA 1
ATOM 771 C C . SER A 1 102 ? 14.304 1.554 -21.156 1.00 93.12 102 SER A C 1
ATOM 773 O O . SER A 1 102 ? 15.156 0.652 -21.098 1.00 93.12 102 SER A O 1
ATOM 775 N N . GLN A 1 103 ? 14.183 2.490 -20.213 1.00 95.56 103 GLN A N 1
ATOM 776 C CA . GLN A 1 103 ? 15.076 2.667 -19.067 1.00 95.56 103 GLN A CA 1
ATOM 777 C C . GLN A 1 103 ? 14.392 2.286 -17.751 1.00 95.56 103 GLN A C 1
ATOM 779 O O . GLN A 1 103 ? 13.172 2.177 -17.680 1.00 95.56 103 GLN A O 1
ATOM 784 N N . ILE A 1 104 ? 15.203 2.069 -16.716 1.00 96.81 104 ILE A N 1
ATOM 785 C CA . ILE A 1 104 ? 14.770 1.900 -15.325 1.00 96.81 104 ILE A CA 1
ATOM 786 C C . ILE A 1 104 ? 15.629 2.807 -14.443 1.00 96.81 104 ILE A C 1
ATOM 788 O O . ILE A 1 104 ? 16.796 3.041 -14.768 1.00 96.81 104 ILE A O 1
ATOM 792 N N . ASP A 1 105 ? 15.081 3.275 -13.326 1.00 97.19 105 ASP A N 1
ATOM 793 C CA . ASP A 1 105 ? 15.833 4.018 -12.314 1.00 97.19 105 ASP A CA 1
ATOM 794 C C . ASP A 1 105 ? 16.155 3.091 -11.132 1.00 97.19 105 ASP A C 1
ATOM 796 O O . ASP A 1 105 ? 15.316 2.826 -10.267 1.00 97.19 105 ASP A O 1
ATOM 800 N N . LYS A 1 106 ? 17.384 2.559 -11.120 1.00 97.19 106 LYS A N 1
ATOM 801 C CA . LYS A 1 106 ? 17.858 1.632 -10.080 1.00 97.19 106 LYS A CA 1
ATOM 802 C C . LYS A 1 106 ? 17.897 2.278 -8.691 1.00 97.19 106 LYS A C 1
ATOM 804 O O . LYS A 1 106 ? 17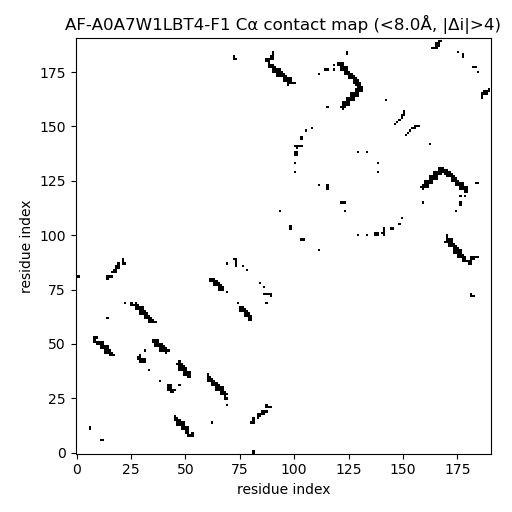.632 1.591 -7.711 1.00 97.19 106 LYS A O 1
ATOM 809 N N . ALA A 1 107 ? 18.180 3.578 -8.598 1.00 97.31 107 ALA A N 1
ATOM 810 C CA . ALA A 1 107 ? 18.232 4.275 -7.315 1.00 97.31 107 ALA A CA 1
ATOM 811 C C . ALA A 1 107 ? 16.829 4.419 -6.708 1.00 97.31 107 ALA A C 1
ATOM 813 O O . ALA A 1 107 ? 16.642 4.216 -5.510 1.00 97.31 107 ALA A O 1
ATOM 814 N N . ARG A 1 108 ? 15.816 4.692 -7.536 1.00 97.81 108 ARG A N 1
ATOM 815 C CA . ARG A 1 108 ? 14.418 4.720 -7.078 1.00 97.81 108 ARG A CA 1
ATOM 816 C C . ARG A 1 108 ? 13.885 3.337 -6.731 1.00 97.81 108 ARG A C 1
ATOM 818 O O . ARG A 1 108 ? 13.150 3.202 -5.759 1.00 97.81 108 ARG A O 1
ATOM 825 N N . LEU A 1 109 ? 14.282 2.305 -7.477 1.00 97.81 109 LEU A N 1
ATOM 826 C CA . LEU A 1 109 ? 13.991 0.922 -7.090 1.00 97.81 109 LEU A CA 1
ATOM 827 C C . LEU A 1 109 ? 14.626 0.588 -5.735 1.00 97.81 109 LEU A C 1
ATOM 829 O O . LEU A 1 109 ? 13.961 -0.018 -4.907 1.00 97.81 109 LEU A O 1
ATOM 833 N N . ASP A 1 110 ? 15.847 1.049 -5.457 1.00 97.81 110 ASP A N 1
ATOM 834 C CA . ASP A 1 110 ? 16.481 0.869 -4.145 1.00 97.81 110 ASP A CA 1
ATOM 835 C C . ASP A 1 110 ? 15.718 1.582 -3.020 1.00 97.81 110 ASP A C 1
ATOM 837 O O . ASP A 1 110 ? 15.545 1.010 -1.944 1.00 97.81 110 ASP A O 1
ATOM 841 N N . ASN A 1 111 ? 15.176 2.776 -3.270 1.00 96.69 111 ASN A N 1
ATOM 842 C CA . ASN A 1 111 ? 14.293 3.442 -2.309 1.00 96.69 111 ASN A CA 1
ATOM 843 C C . ASN A 1 111 ? 12.993 2.654 -2.080 1.00 96.69 111 ASN A C 1
ATOM 845 O O . ASN A 1 111 ? 12.534 2.540 -0.943 1.00 96.69 111 ASN A O 1
ATOM 849 N N . LEU A 1 112 ? 12.427 2.048 -3.129 1.00 96.56 112 LEU A N 1
ATOM 850 C CA . LEU A 1 112 ? 11.269 1.162 -2.994 1.00 96.56 112 LEU A CA 1
ATOM 851 C C . LEU A 1 112 ? 11.597 -0.082 -2.150 1.00 96.56 112 LEU A C 1
ATOM 853 O O . LEU A 1 112 ? 10.757 -0.524 -1.371 1.00 96.56 112 LEU A O 1
ATOM 857 N N . LEU A 1 113 ? 12.818 -0.622 -2.235 1.00 95.62 113 LEU A N 1
ATOM 858 C CA . LEU A 1 113 ? 13.242 -1.741 -1.382 1.00 95.62 113 LEU A CA 1
ATOM 859 C C . LEU A 1 113 ? 13.237 -1.379 0.105 1.00 95.62 113 LEU A C 1
ATOM 861 O O . LEU A 1 113 ? 12.851 -2.207 0.928 1.00 95.62 113 LEU A O 1
ATOM 865 N N . ILE A 1 114 ? 13.626 -0.149 0.455 1.00 93.69 114 ILE A N 1
ATOM 866 C CA . ILE A 1 114 ? 13.553 0.341 1.840 1.00 93.69 114 ILE A CA 1
ATOM 867 C C . ILE A 1 114 ? 12.099 0.298 2.326 1.00 93.69 114 ILE A C 1
ATOM 869 O O . ILE A 1 114 ? 11.822 -0.190 3.422 1.00 93.69 114 ILE A O 1
ATOM 873 N N . GLU A 1 115 ? 11.159 0.740 1.491 1.00 92.12 115 GLU A N 1
ATOM 874 C CA . GLU A 1 115 ? 9.729 0.704 1.804 1.00 92.12 115 GLU A CA 1
ATOM 875 C C . GLU A 1 115 ? 9.196 -0.732 1.943 1.00 92.12 115 GLU A C 1
ATOM 877 O O . GLU A 1 115 ? 8.464 -1.027 2.890 1.00 92.12 115 GLU A O 1
ATOM 882 N N . ILE A 1 116 ? 9.608 -1.652 1.065 1.00 90.62 116 ILE A N 1
ATOM 883 C CA . ILE A 1 116 ? 9.268 -3.085 1.144 1.00 90.62 116 ILE A CA 1
ATOM 884 C C . ILE A 1 116 ? 9.803 -3.706 2.443 1.00 90.62 116 ILE A C 1
ATOM 886 O O . ILE A 1 116 ? 9.104 -4.487 3.092 1.00 90.62 116 ILE A O 1
ATOM 890 N N . HIS A 1 117 ? 11.027 -3.378 2.856 1.00 88.81 117 HIS A N 1
ATOM 891 C CA . HIS A 1 117 ? 11.611 -3.909 4.091 1.00 88.81 117 HIS A CA 1
ATOM 892 C C . HIS A 1 117 ? 10.924 -3.368 5.347 1.00 88.81 117 HIS A C 1
ATOM 894 O O . HIS A 1 117 ? 10.685 -4.127 6.285 1.00 88.81 117 HIS A O 1
ATOM 900 N N . ASN A 1 118 ? 10.553 -2.087 5.349 1.00 82.31 118 ASN A N 1
ATOM 901 C CA . ASN A 1 118 ? 9.831 -1.474 6.464 1.00 82.31 118 ASN A CA 1
ATOM 902 C C . ASN A 1 118 ? 8.387 -1.990 6.596 1.00 82.31 118 ASN A C 1
ATOM 904 O O . ASN A 1 118 ? 7.801 -1.885 7.671 1.00 82.31 118 ASN A O 1
ATOM 908 N N . ASN A 1 119 ? 7.820 -2.564 5.529 1.00 79.06 119 ASN A N 1
ATOM 909 C CA . ASN A 1 119 ? 6.444 -3.060 5.482 1.00 79.06 119 ASN A CA 1
ATOM 910 C C . ASN A 1 119 ? 6.416 -4.549 5.066 1.00 79.06 119 ASN A C 1
ATOM 912 O O . ASN A 1 119 ? 6.047 -4.871 3.933 1.00 79.06 119 ASN A O 1
ATOM 916 N N . PRO A 1 120 ? 6.796 -5.487 5.960 1.00 77.25 120 PRO A N 1
ATOM 917 C CA . PRO A 1 120 ? 7.038 -6.893 5.610 1.00 77.25 120 PRO A CA 1
ATOM 918 C C . PRO A 1 120 ? 5.799 -7.643 5.106 1.00 77.25 120 PRO A C 1
ATOM 920 O O . PRO A 1 120 ? 5.936 -8.597 4.349 1.00 77.25 120 PRO A O 1
ATOM 923 N N . LEU A 1 121 ? 4.600 -7.206 5.500 1.00 75.19 121 LEU A N 1
ATOM 924 C CA . LEU A 1 121 ? 3.332 -7.801 5.068 1.00 75.19 121 LEU A CA 1
ATOM 925 C C . LEU A 1 121 ? 2.717 -7.099 3.850 1.00 75.19 121 LEU A C 1
ATOM 927 O O . LEU A 1 121 ? 1.712 -7.565 3.323 1.00 75.19 121 LEU A O 1
ATOM 931 N N . ALA A 1 122 ? 3.281 -5.971 3.414 1.00 80.69 122 ALA A N 1
ATOM 932 C CA . ALA A 1 122 ? 2.765 -5.231 2.274 1.00 80.69 122 ALA A CA 1
ATOM 933 C C . ALA A 1 122 ? 3.351 -5.741 0.952 1.00 80.69 122 ALA A C 1
ATOM 935 O O . ALA A 1 122 ? 4.480 -6.246 0.893 1.00 80.69 122 ALA A O 1
ATOM 936 N N . VAL A 1 123 ? 2.580 -5.536 -0.114 1.00 91.00 123 VAL A N 1
ATOM 937 C CA . VAL A 1 123 ? 2.983 -5.783 -1.500 1.00 91.00 123 VAL A CA 1
ATOM 938 C C . VAL A 1 123 ? 3.292 -4.444 -2.161 1.00 91.00 123 VAL A C 1
ATOM 940 O O . VAL A 1 123 ? 2.479 -3.516 -2.115 1.00 91.00 123 VAL A O 1
ATOM 943 N N . ALA A 1 124 ? 4.460 -4.327 -2.789 1.00 95.06 124 ALA A N 1
ATOM 944 C CA . ALA A 1 124 ? 4.791 -3.159 -3.596 1.00 95.06 124 ALA A CA 1
ATOM 945 C C . ALA A 1 124 ? 4.162 -3.261 -4.990 1.00 95.06 124 ALA A C 1
ATOM 947 O O . ALA A 1 124 ? 4.391 -4.224 -5.712 1.00 95.06 124 ALA A O 1
ATOM 948 N N . TYR A 1 125 ? 3.404 -2.254 -5.405 1.00 96.31 125 TYR A N 1
ATOM 949 C CA . TYR A 1 125 ? 2.894 -2.153 -6.768 1.00 96.31 125 TYR A CA 1
ATOM 950 C C . TYR A 1 125 ? 3.734 -1.165 -7.565 1.00 96.31 125 TYR A C 1
ATOM 952 O O . TYR A 1 125 ? 3.927 -0.022 -7.151 1.00 96.31 125 TYR A O 1
ATOM 960 N N . ILE A 1 126 ? 4.197 -1.608 -8.727 1.00 97.31 126 ILE A N 1
ATOM 961 C CA . ILE A 1 126 ? 4.919 -0.809 -9.710 1.00 97.31 126 ILE A CA 1
ATOM 962 C C . ILE A 1 126 ? 3.996 -0.646 -10.915 1.00 97.31 126 ILE A C 1
ATOM 964 O O . ILE A 1 126 ? 3.790 -1.587 -11.683 1.00 97.31 126 ILE A O 1
ATOM 968 N N . LEU A 1 127 ? 3.397 0.534 -11.053 1.00 96.38 127 LEU A N 1
ATOM 969 C CA . LEU A 1 127 ? 2.512 0.863 -12.163 1.00 96.38 127 LEU A CA 1
ATOM 970 C C . LEU A 1 127 ? 3.307 1.594 -13.246 1.00 96.38 127 LEU A C 1
ATOM 972 O O . LEU A 1 127 ? 3.773 2.714 -13.044 1.00 96.38 127 LEU A O 1
ATOM 976 N N . GLU A 1 128 ? 3.451 0.942 -14.392 1.00 96.69 128 GLU A N 1
ATOM 977 C CA . GLU A 1 128 ? 4.159 1.450 -15.561 1.00 96.69 128 GLU A CA 1
ATOM 978 C C . GLU A 1 128 ? 3.160 1.896 -16.626 1.00 96.69 128 GLU A C 1
ATOM 980 O O . GLU A 1 128 ? 2.536 1.080 -17.310 1.00 96.69 128 GLU A O 1
ATOM 985 N N . LYS A 1 129 ? 2.996 3.207 -16.775 1.00 95.31 129 LYS A N 1
ATOM 986 C CA . LYS A 1 129 ? 2.151 3.791 -17.810 1.00 95.31 129 LYS A CA 1
ATOM 987 C C . LYS A 1 129 ? 3.002 4.155 -19.019 1.00 95.31 129 LYS A C 1
ATOM 989 O O . LYS A 1 129 ? 4.054 4.782 -18.880 1.00 95.31 129 LYS A O 1
ATOM 994 N N . PHE A 1 130 ? 2.559 3.733 -20.195 1.00 95.31 130 PHE A N 1
ATOM 995 C CA . PHE A 1 130 ? 3.285 3.897 -21.447 1.00 95.31 130 PHE A CA 1
ATOM 996 C C . PHE A 1 130 ? 2.482 4.709 -22.452 1.00 95.31 130 PHE A C 1
ATOM 998 O O . PHE A 1 130 ? 1.266 4.554 -22.569 1.00 95.31 130 PHE A O 1
ATOM 1005 N N . GLU A 1 131 ? 3.187 5.479 -23.277 1.00 94.38 131 GLU A N 1
ATOM 1006 C CA . GLU A 1 131 ? 2.576 6.095 -24.454 1.00 94.38 131 GLU A CA 1
ATOM 1007 C C . GLU A 1 131 ? 1.947 5.033 -25.367 1.00 94.38 131 GLU A C 1
ATOM 1009 O O . GLU A 1 131 ? 2.568 3.998 -25.627 1.00 94.38 131 GLU A O 1
ATOM 1014 N N . ARG A 1 132 ? 0.775 5.320 -25.950 1.00 91.50 132 ARG A N 1
ATOM 1015 C CA . ARG A 1 132 ? 0.042 4.401 -26.853 1.00 91.50 132 ARG A CA 1
ATOM 1016 C C . ARG A 1 132 ? 0.889 3.846 -28.007 1.00 91.50 132 ARG A C 1
ATOM 1018 O O . ARG A 1 132 ? 0.661 2.734 -28.470 1.00 91.50 132 ARG A O 1
ATOM 1025 N N . LYS A 1 133 ? 1.874 4.615 -28.480 1.00 92.75 133 LYS A N 1
ATOM 1026 C CA . LYS A 1 133 ? 2.781 4.230 -29.578 1.00 92.75 133 LYS A CA 1
ATOM 1027 C C . LYS A 1 133 ? 3.930 3.307 -29.146 1.00 92.75 133 LYS A C 1
ATOM 1029 O O . LYS A 1 133 ? 4.724 2.886 -29.988 1.00 92.75 133 LYS A O 1
ATOM 1034 N N . THR A 1 134 ? 4.075 3.032 -27.851 1.00 95.00 134 THR A N 1
ATOM 1035 C CA . THR A 1 134 ? 5.167 2.209 -27.324 1.00 95.00 134 THR A CA 1
ATOM 1036 C C . THR A 1 134 ? 4.990 0.764 -27.772 1.00 95.00 134 THR A C 1
ATOM 1038 O O . THR A 1 134 ? 3.961 0.143 -27.531 1.00 95.00 134 THR A O 1
ATOM 1041 N N . SER A 1 135 ? 6.011 0.200 -28.421 1.00 95.88 135 SER A N 1
ATOM 1042 C CA . SER A 1 135 ? 5.952 -1.194 -28.869 1.00 95.88 135 SER A CA 1
ATOM 1043 C C . SER A 1 135 ? 5.925 -2.167 -27.686 1.00 95.88 135 SER A C 1
ATOM 1045 O O . SER A 1 135 ? 6.669 -1.977 -26.721 1.00 95.88 135 SER A O 1
ATOM 1047 N N . GLN A 1 136 ? 5.190 -3.270 -27.824 1.00 94.31 136 GLN A N 1
ATOM 1048 C CA . GLN A 1 136 ? 5.120 -4.336 -26.820 1.00 94.31 136 GLN A CA 1
ATOM 1049 C C . GLN A 1 136 ? 6.506 -4.870 -26.408 1.00 94.31 136 GLN A C 1
ATOM 1051 O O . GLN A 1 136 ? 6.777 -5.031 -25.224 1.00 94.31 136 GLN A O 1
ATOM 1056 N N . ASN A 1 137 ? 7.436 -5.018 -27.359 1.00 96.81 137 ASN A N 1
ATOM 1057 C CA . ASN A 1 137 ? 8.816 -5.439 -27.075 1.00 96.81 137 ASN A CA 1
ATOM 1058 C C . ASN A 1 137 ? 9.554 -4.503 -26.100 1.00 96.81 137 ASN A C 1
ATOM 1060 O O . ASN A 1 137 ? 10.421 -4.944 -25.349 1.00 96.81 137 ASN A O 1
ATOM 1064 N N . VAL A 1 138 ? 9.267 -3.198 -26.137 1.00 97.00 138 VAL A N 1
ATOM 1065 C CA . VAL A 1 138 ? 9.869 -2.222 -25.213 1.00 97.00 138 VAL A CA 1
ATOM 1066 C C . VAL A 1 138 ? 9.252 -2.367 -23.824 1.00 97.00 138 VAL A C 1
ATOM 1068 O O . VAL A 1 138 ? 10.000 -2.408 -22.848 1.00 97.00 138 VAL A O 1
ATOM 1071 N N . VAL A 1 139 ? 7.927 -2.527 -23.751 1.00 96.12 139 VAL A N 1
ATOM 1072 C CA . VAL A 1 139 ? 7.191 -2.768 -22.499 1.00 96.12 139 VAL A CA 1
ATOM 1073 C C . VAL A 1 139 ? 7.713 -4.025 -21.800 1.00 96.12 139 VAL A C 1
ATOM 1075 O O . VAL A 1 139 ? 8.163 -3.955 -20.657 1.00 96.12 139 VAL A O 1
ATOM 1078 N N . GLU A 1 140 ? 7.758 -5.157 -22.505 1.00 97.19 140 GLU A N 1
ATOM 1079 C CA . GLU A 1 140 ? 8.231 -6.439 -21.966 1.00 97.19 140 GLU A CA 1
ATOM 1080 C C . GLU A 1 140 ? 9.685 -6.360 -21.488 1.00 97.19 140 GLU A C 1
ATOM 1082 O O . GLU A 1 140 ? 10.018 -6.840 -20.404 1.00 97.19 140 GLU A O 1
ATOM 1087 N N . ARG A 1 141 ? 10.560 -5.685 -22.247 1.00 97.75 141 ARG A N 1
ATOM 1088 C CA . ARG A 1 141 ? 11.954 -5.471 -21.831 1.00 97.75 141 ARG A CA 1
ATOM 1089 C C . ARG A 1 141 ? 12.062 -4.620 -20.571 1.00 97.75 141 ARG A C 1
ATOM 1091 O O . ARG A 1 141 ? 12.944 -4.897 -19.760 1.00 97.75 141 ARG A O 1
ATOM 1098 N N . LYS A 1 142 ? 11.225 -3.592 -20.395 1.00 97.75 142 LYS A N 1
ATOM 1099 C CA . LYS A 1 142 ? 11.234 -2.783 -19.166 1.00 97.75 142 LYS A CA 1
ATOM 1100 C C . LYS A 1 142 ? 10.794 -3.625 -17.968 1.00 97.75 142 LYS A C 1
ATOM 1102 O O . LYS A 1 142 ? 11.526 -3.678 -16.983 1.00 97.75 142 LYS A O 1
ATOM 1107 N N . ILE A 1 143 ? 9.688 -4.362 -18.088 1.00 97.31 143 ILE A N 1
ATOM 1108 C CA . ILE A 1 143 ? 9.192 -5.268 -17.035 1.00 97.31 143 ILE A CA 1
ATOM 1109 C C . ILE A 1 143 ? 10.258 -6.307 -16.662 1.00 97.31 143 ILE A C 1
ATOM 1111 O O . ILE A 1 143 ? 10.522 -6.524 -15.476 1.00 97.31 143 ILE A O 1
ATOM 1115 N N . GLN A 1 144 ? 10.920 -6.909 -17.655 1.00 97.69 144 GLN A N 1
ATOM 1116 C CA . GLN A 1 144 ? 11.980 -7.887 -17.414 1.00 97.69 144 GLN A CA 1
ATOM 1117 C C . GLN A 1 144 ? 13.172 -7.263 -16.684 1.00 97.69 144 GLN A C 1
ATOM 1119 O O . GLN A 1 144 ? 13.683 -7.869 -15.749 1.00 97.69 144 GLN A O 1
ATOM 1124 N N . LYS A 1 145 ? 13.597 -6.048 -17.057 1.00 98.06 145 LYS A N 1
ATOM 1125 C CA . LYS A 1 145 ? 14.689 -5.339 -16.368 1.00 98.06 145 LYS A CA 1
ATOM 1126 C C . LYS A 1 145 ? 14.357 -5.047 -14.906 1.00 98.06 145 LYS A C 1
ATOM 1128 O O . LYS A 1 145 ? 15.220 -5.237 -14.056 1.00 98.06 145 LYS A O 1
ATOM 1133 N N . ILE A 1 146 ? 13.133 -4.599 -14.616 1.00 97.69 146 ILE A N 1
ATOM 1134 C CA . ILE A 1 146 ? 12.679 -4.358 -13.236 1.00 97.69 146 ILE A CA 1
ATOM 1135 C C . ILE A 1 146 ? 12.681 -5.676 -12.456 1.00 97.69 146 ILE A C 1
ATOM 1137 O O . ILE A 1 146 ? 13.252 -5.753 -11.373 1.00 97.69 146 ILE A O 1
ATOM 1141 N N . THR A 1 147 ? 12.106 -6.730 -13.038 1.00 97.19 147 THR A N 1
ATOM 1142 C CA . THR A 1 147 ? 12.029 -8.061 -12.417 1.00 97.19 147 THR A CA 1
ATOM 1143 C C . THR A 1 147 ? 13.416 -8.640 -12.143 1.00 97.19 147 THR A C 1
ATOM 1145 O O . THR A 1 147 ? 13.678 -9.127 -11.047 1.00 97.19 147 THR A O 1
ATOM 1148 N N . ASP A 1 148 ? 14.324 -8.566 -13.117 1.00 97.81 148 ASP A N 1
ATOM 1149 C CA . ASP A 1 148 ? 15.700 -9.039 -12.976 1.00 97.81 148 ASP A CA 1
ATOM 1150 C C . ASP A 1 148 ? 16.443 -8.260 -11.894 1.00 97.81 148 ASP A C 1
ATOM 1152 O O . ASP A 1 148 ? 17.140 -8.862 -11.081 1.00 97.81 148 ASP A O 1
ATOM 1156 N N . TYR A 1 149 ? 16.250 -6.943 -11.833 1.00 97.94 149 TYR A N 1
ATOM 1157 C CA . TYR A 1 149 ? 16.852 -6.125 -10.791 1.00 97.94 149 TYR A CA 1
ATOM 1158 C C . TYR A 1 149 ? 16.357 -6.526 -9.395 1.00 97.94 149 TYR A C 1
ATOM 1160 O O . TYR A 1 149 ? 17.161 -6.820 -8.513 1.00 97.94 149 TYR A O 1
ATOM 1168 N N . LEU A 1 150 ? 15.039 -6.600 -9.196 1.00 97.12 150 LEU A N 1
ATOM 1169 C CA . LEU A 1 150 ? 14.453 -6.894 -7.886 1.00 97.12 150 LEU A CA 1
ATOM 1170 C C . LEU A 1 150 ? 14.742 -8.328 -7.426 1.00 97.12 150 LEU A C 1
ATOM 1172 O O . LEU A 1 150 ? 15.133 -8.537 -6.281 1.00 97.12 150 LEU A O 1
ATOM 1176 N N . ILE A 1 151 ? 14.601 -9.316 -8.311 1.00 97.00 151 ILE A N 1
ATOM 1177 C CA . ILE A 1 151 ? 14.766 -10.727 -7.942 1.00 97.00 151 ILE A CA 1
ATOM 1178 C C . ILE A 1 151 ? 16.238 -11.137 -7.980 1.00 97.00 151 ILE A C 1
ATOM 1180 O O . ILE A 1 151 ? 16.759 -11.657 -6.997 1.00 97.00 151 ILE A O 1
ATOM 1184 N N . LYS A 1 152 ? 16.927 -10.935 -9.110 1.00 95.50 152 LYS A N 1
ATOM 1185 C CA . LYS A 1 152 ? 18.273 -11.498 -9.316 1.00 95.50 152 LYS A CA 1
ATOM 1186 C C . LYS A 1 152 ? 19.358 -10.662 -8.653 1.00 95.50 152 LYS A C 1
ATOM 1188 O O . LYS A 1 152 ? 20.282 -11.233 -8.087 1.00 95.50 152 LYS A O 1
ATOM 1193 N N . GLU A 1 153 ? 19.274 -9.334 -8.745 1.00 97.00 153 GLU A N 1
ATOM 1194 C CA . GLU A 1 153 ? 20.294 -8.458 -8.150 1.00 97.00 153 GLU A CA 1
ATOM 1195 C C . GLU A 1 153 ? 20.024 -8.184 -6.662 1.00 97.00 153 GLU A C 1
ATOM 1197 O O . GLU A 1 153 ? 20.972 -8.064 -5.887 1.00 97.00 153 GLU A O 1
ATOM 1202 N N . LYS A 1 154 ? 18.752 -8.082 -6.252 1.00 96.62 154 LYS A N 1
ATOM 1203 C CA . LYS A 1 154 ? 18.369 -7.639 -4.898 1.00 96.62 154 LYS A CA 1
ATOM 1204 C C . LYS A 1 154 ? 17.752 -8.725 -4.016 1.00 96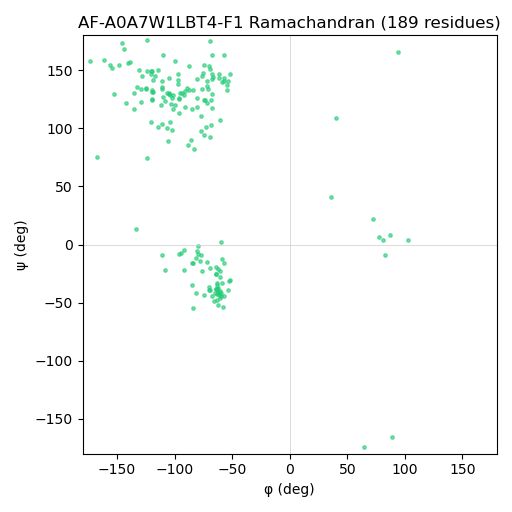.62 154 LYS A C 1
ATOM 1206 O O . LYS A 1 154 ? 17.613 -8.501 -2.819 1.00 96.62 154 LYS A O 1
ATOM 1211 N N . GLY A 1 155 ? 17.442 -9.897 -4.572 1.00 94.75 155 GLY A N 1
ATOM 1212 C CA . GLY A 1 155 ? 16.974 -11.053 -3.803 1.00 94.75 155 GLY A CA 1
ATOM 1213 C C . GLY A 1 155 ? 15.552 -10.923 -3.258 1.00 94.75 155 GLY A C 1
ATOM 1214 O O . GLY A 1 155 ? 15.220 -11.591 -2.284 1.00 94.75 155 GLY A O 1
ATOM 1215 N N . ILE A 1 156 ? 14.717 -10.066 -3.849 1.00 93.88 156 ILE A N 1
ATOM 1216 C CA . ILE A 1 156 ? 13.321 -9.906 -3.439 1.00 93.88 156 ILE A CA 1
ATOM 1217 C C . ILE A 1 156 ? 12.481 -11.071 -3.953 1.00 93.88 156 ILE A C 1
ATOM 1219 O O . ILE A 1 156 ? 12.555 -11.453 -5.122 1.00 93.88 156 ILE A O 1
ATOM 1223 N N . GLU A 1 157 ? 11.652 -11.619 -3.070 1.00 90.62 157 GLU A N 1
ATOM 1224 C CA . GLU A 1 157 ? 10.696 -12.666 -3.411 1.00 90.62 157 GLU A CA 1
ATOM 1225 C C . GLU A 1 157 ? 9.599 -12.119 -4.337 1.00 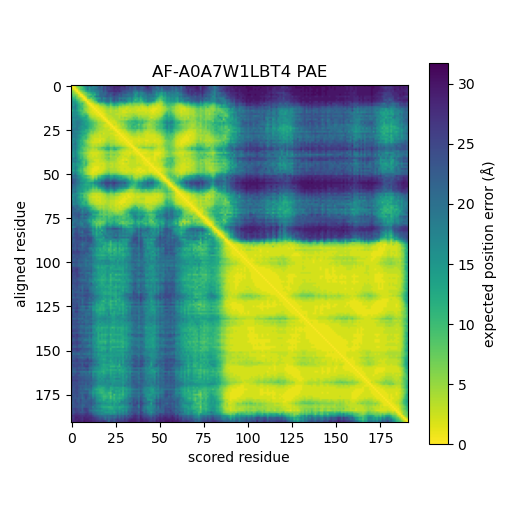90.62 157 GLU A C 1
ATOM 1227 O O . GLU A 1 157 ? 9.157 -10.974 -4.228 1.00 90.62 157 GLU A O 1
ATOM 1232 N N . LYS A 1 158 ? 9.165 -12.937 -5.301 1.00 88.75 158 LYS A N 1
ATOM 1233 C CA . LYS A 1 158 ? 8.261 -12.505 -6.379 1.00 88.75 158 LYS A CA 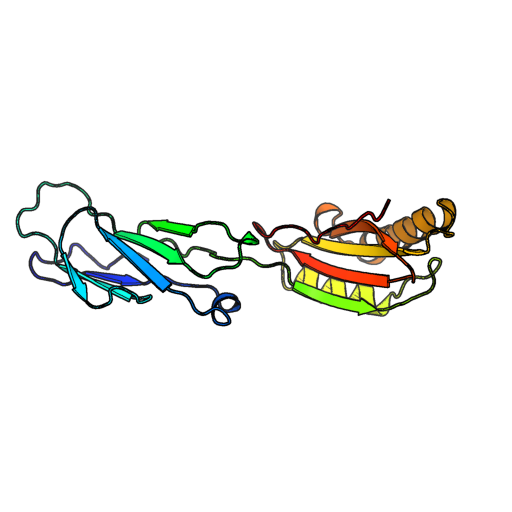1
ATOM 1234 C C . LYS A 1 158 ? 6.880 -12.059 -5.879 1.00 88.75 158 LYS A C 1
ATOM 1236 O O . LYS A 1 158 ? 6.214 -11.290 -6.555 1.00 88.75 158 LYS A O 1
ATOM 1241 N N . ASP A 1 159 ? 6.440 -12.553 -4.733 1.00 89.38 159 ASP A N 1
ATOM 1242 C CA . ASP A 1 159 ? 5.171 -12.207 -4.085 1.00 89.38 159 ASP A CA 1
ATOM 1243 C C . ASP A 1 159 ? 5.206 -10.857 -3.349 1.00 89.38 159 ASP A C 1
ATOM 1245 O O . ASP A 1 159 ? 4.157 -10.293 -3.041 1.00 89.38 159 ASP A O 1
ATOM 1249 N N . ARG A 1 160 ? 6.396 -10.291 -3.118 1.00 91.44 160 ARG A N 1
ATOM 1250 C CA . ARG A 1 160 ? 6.569 -8.990 -2.455 1.00 91.44 160 ARG A CA 1
ATOM 1251 C C . ARG A 1 160 ? 6.320 -7.798 -3.374 1.00 91.44 160 ARG A C 1
ATOM 1253 O O . ARG A 1 160 ? 6.277 -6.664 -2.890 1.00 91.44 160 ARG A O 1
ATOM 1260 N N . PHE A 1 161 ? 6.145 -8.022 -4.677 1.00 95.31 161 PHE A N 1
ATOM 1261 C CA . PHE A 1 161 ? 5.829 -6.960 -5.623 1.00 95.31 161 PHE A CA 1
ATOM 1262 C C . PHE A 1 161 ? 4.953 -7.418 -6.797 1.00 95.31 161 PHE A C 1
ATOM 1264 O O . PHE A 1 161 ? 4.964 -8.574 -7.207 1.00 95.31 161 PHE A O 1
ATOM 1271 N N . VAL A 1 162 ? 4.218 -6.473 -7.378 1.00 95.00 162 VAL A N 1
ATOM 1272 C CA . VAL A 1 162 ? 3.397 -6.647 -8.580 1.00 95.00 162 VAL A CA 1
ATOM 1273 C C . VAL A 1 162 ? 3.739 -5.535 -9.563 1.00 95.00 162 VAL A C 1
ATOM 1275 O O . VAL A 1 162 ? 3.813 -4.370 -9.182 1.00 95.00 162 VAL A O 1
ATOM 1278 N N . ILE A 1 163 ? 3.938 -5.887 -10.835 1.00 96.00 163 ILE A N 1
ATOM 1279 C CA . ILE A 1 163 ? 4.135 -4.917 -11.918 1.00 96.00 163 ILE A CA 1
ATOM 1280 C C . ILE A 1 163 ? 2.879 -4.913 -12.785 1.00 96.00 163 ILE A C 1
ATOM 1282 O O . ILE A 1 163 ? 2.498 -5.954 -13.323 1.00 96.00 163 ILE A O 1
ATOM 1286 N N . SER A 1 164 ? 2.267 -3.744 -12.935 1.00 94.12 164 SER A N 1
ATOM 1287 C CA . SER A 1 164 ? 1.082 -3.525 -13.765 1.00 94.12 164 SER A CA 1
ATOM 1288 C C . SER A 1 164 ? 1.390 -2.503 -14.848 1.00 94.12 164 SER A C 1
ATOM 1290 O O . SER A 1 164 ? 2.195 -1.598 -14.632 1.00 94.12 164 SER A O 1
ATOM 1292 N N . THR A 1 165 ? 0.737 -2.617 -16.003 1.00 93.94 165 THR A N 1
ATOM 1293 C CA . THR A 1 165 ? 0.903 -1.667 -17.107 1.00 93.94 165 THR A CA 1
ATOM 1294 C C . THR A 1 165 ? -0.405 -0.984 -17.479 1.00 93.94 165 THR A C 1
ATOM 1296 O O . THR A 1 165 ? -1.474 -1.574 -17.339 1.00 93.94 165 THR A O 1
ATOM 1299 N N . ALA A 1 166 ? -0.317 0.258 -17.957 1.00 92.25 166 ALA A N 1
ATOM 1300 C CA . ALA A 1 166 ? -1.445 1.008 -18.513 1.00 92.25 166 ALA A CA 1
ATOM 1301 C C . ALA A 1 166 ? -0.998 1.880 -19.696 1.00 92.25 166 ALA A C 1
ATOM 1303 O O . ALA A 1 166 ? 0.200 2.077 -19.919 1.00 92.25 166 ALA A O 1
ATOM 1304 N N . ILE A 1 167 ? -1.961 2.418 -20.445 1.00 92.06 167 ILE A N 1
ATOM 1305 C CA . ILE A 1 167 ? -1.713 3.391 -21.517 1.00 92.06 167 ILE A CA 1
ATOM 1306 C C . ILE A 1 167 ? -1.933 4.807 -20.974 1.00 92.06 167 ILE A C 1
ATOM 1308 O O . ILE A 1 167 ? -2.901 5.057 -20.260 1.00 92.06 167 ILE A O 1
ATOM 1312 N N . SER A 1 168 ? -1.060 5.737 -21.345 1.00 90.50 168 SER A N 1
ATOM 1313 C CA . SER A 1 168 ? -1.116 7.157 -20.980 1.00 90.50 168 SER A CA 1
ATOM 1314 C C . SER A 1 168 ? -0.592 8.042 -22.115 1.00 90.50 168 SER A C 1
ATOM 1316 O O . SER A 1 168 ? -0.081 7.546 -23.121 1.00 90.50 168 SER A O 1
ATOM 1318 N N . ASP A 1 169 ? -0.718 9.362 -21.964 1.00 89.62 169 ASP A N 1
ATOM 1319 C CA . ASP A 1 169 ? -0.174 10.337 -22.923 1.00 89.62 169 ASP A CA 1
ATOM 1320 C C . ASP A 1 169 ? 1.348 10.505 -22.804 1.00 89.62 169 ASP A C 1
ATOM 1322 O O . ASP A 1 169 ? 2.013 10.896 -23.762 1.00 89.62 169 ASP A O 1
ATOM 1326 N N . GLU A 1 170 ? 1.909 10.169 -21.643 1.00 90.44 170 GLU A N 1
ATOM 1327 C CA . GLU A 1 170 ? 3.339 10.227 -21.350 1.00 90.44 170 GLU A CA 1
ATOM 1328 C C . GLU A 1 170 ? 3.791 9.003 -20.554 1.00 90.44 170 GLU A C 1
ATOM 1330 O O . GLU A 1 170 ? 2.990 8.367 -19.871 1.00 90.44 170 GLU A O 1
ATOM 1335 N N . ASN A 1 171 ? 5.081 8.668 -20.614 1.00 93.94 171 ASN A N 1
ATOM 1336 C CA . ASN A 1 171 ? 5.608 7.568 -19.808 1.00 93.94 171 ASN A CA 1
ATOM 1337 C C . ASN A 1 171 ? 5.662 7.985 -18.335 1.00 93.94 171 ASN A C 1
ATOM 1339 O O . ASN A 1 171 ? 6.351 8.951 -17.996 1.00 93.94 171 ASN A O 1
ATOM 1343 N N . LEU A 1 172 ? 4.983 7.238 -17.469 1.00 95.38 172 LEU A N 1
ATOM 1344 C CA . LEU A 1 172 ? 4.908 7.518 -16.038 1.00 95.38 172 LEU A CA 1
ATOM 1345 C C . LEU A 1 172 ? 5.103 6.229 -15.247 1.00 95.38 172 LEU A C 1
ATOM 1347 O O . LEU A 1 172 ? 4.431 5.230 -15.495 1.00 95.38 172 LEU A O 1
ATOM 1351 N N . THR A 1 173 ? 5.998 6.263 -14.270 1.00 96.56 173 THR A N 1
ATOM 1352 C CA . THR A 1 173 ? 6.201 5.178 -13.316 1.00 96.56 173 THR A CA 1
ATOM 1353 C C . THR A 1 173 ? 5.695 5.632 -11.950 1.00 96.56 173 THR A C 1
ATOM 1355 O O . THR A 1 173 ? 6.098 6.684 -11.455 1.00 96.56 173 THR A O 1
ATOM 1358 N N . GLN A 1 174 ? 4.811 4.843 -11.341 1.00 96.38 174 GLN A N 1
ATOM 1359 C CA . GLN A 1 174 ? 4.262 5.103 -10.008 1.00 96.38 174 GLN A CA 1
ATOM 1360 C C . GLN A 1 174 ? 4.504 3.902 -9.099 1.00 96.38 174 GLN A C 1
ATOM 1362 O O . GLN A 1 174 ? 4.255 2.757 -9.486 1.00 96.38 174 GLN A O 1
ATOM 1367 N N . TYR A 1 175 ? 4.963 4.162 -7.878 1.00 97.12 175 TYR A N 1
ATOM 1368 C CA . TYR A 1 175 ? 5.190 3.132 -6.870 1.00 97.12 175 TYR A CA 1
ATOM 1369 C C . TYR A 1 175 ? 4.190 3.268 -5.731 1.00 97.12 175 TYR A C 1
ATOM 1371 O O . TYR A 1 175 ? 3.995 4.356 -5.186 1.00 97.12 175 TYR A O 1
ATOM 1379 N N . PHE A 1 176 ? 3.604 2.146 -5.327 1.00 93.44 176 PHE A N 1
ATOM 1380 C CA . PHE A 1 176 ? 2.682 2.073 -4.201 1.00 93.44 176 PHE A CA 1
ATOM 1381 C C . PHE A 1 176 ? 3.096 0.976 -3.228 1.00 93.44 176 PHE A C 1
ATOM 1383 O O . PHE A 1 176 ? 3.539 -0.091 -3.641 1.00 93.44 176 PHE A O 1
ATOM 1390 N N . ILE A 1 177 ? 2.873 1.209 -1.939 1.00 90.06 177 ILE A N 1
ATOM 1391 C CA . ILE A 1 177 ? 2.879 0.166 -0.912 1.00 90.06 177 ILE A CA 1
ATOM 1392 C C . ILE A 1 177 ? 1.429 -0.144 -0.564 1.00 90.06 177 ILE A C 1
ATOM 1394 O O . ILE A 1 177 ? 0.677 0.749 -0.162 1.00 90.06 177 ILE A O 1
ATOM 1398 N N . VAL A 1 178 ? 1.037 -1.402 -0.758 1.00 82.44 178 VAL A N 1
ATOM 1399 C CA . VAL A 1 178 ? -0.330 -1.889 -0.561 1.00 82.44 178 VAL A CA 1
ATOM 1400 C C . VAL A 1 178 ? -0.324 -2.886 0.603 1.00 82.44 178 VAL A C 1
ATOM 1402 O O . VAL A 1 178 ? 0.128 -4.022 0.433 1.00 82.44 178 VAL A O 1
ATOM 1405 N N . PRO A 1 179 ? -0.749 -2.461 1.806 1.00 74.38 179 PRO A N 1
ATOM 1406 C CA . PRO A 1 179 ? -0.844 -3.346 2.963 1.00 74.38 179 PRO A CA 1
ATOM 1407 C C . PRO A 1 179 ? -1.941 -4.416 2.797 1.00 74.38 179 PRO A C 1
ATOM 1409 O O . PRO A 1 179 ? -2.828 -4.268 1.951 1.00 74.38 179 PRO A O 1
ATOM 1412 N N . PRO A 1 180 ? -1.922 -5.494 3.603 1.00 65.69 180 PRO A N 1
ATOM 1413 C CA . PRO A 1 180 ? -2.981 -6.498 3.593 1.00 65.69 180 PRO A CA 1
ATOM 1414 C C . PRO A 1 180 ? -4.364 -5.873 3.808 1.00 65.69 180 PRO A C 1
ATOM 1416 O O . PRO A 1 180 ? -4.556 -5.056 4.708 1.00 65.69 180 PRO A O 1
ATOM 1419 N N . GLY A 1 181 ? -5.331 -6.267 2.979 1.00 60.75 181 GLY A N 1
ATOM 1420 C CA . GLY A 1 181 ? -6.700 -5.744 3.025 1.00 60.75 181 GLY A CA 1
ATOM 1421 C C . GLY A 1 181 ? -6.910 -4.415 2.290 1.00 60.75 181 GLY A C 1
ATOM 1422 O O . GLY A 1 181 ? -8.057 -4.028 2.088 1.00 60.75 181 GLY A O 1
ATOM 1423 N N . ALA A 1 182 ? -5.844 -3.747 1.834 1.00 68.50 182 ALA A N 1
ATOM 1424 C CA . ALA A 1 182 ? -5.955 -2.562 0.991 1.00 68.50 182 ALA A CA 1
ATOM 1425 C C . ALA A 1 182 ? -6.315 -2.934 -0.456 1.00 68.50 182 ALA A C 1
ATOM 1427 O O . ALA A 1 182 ? -5.832 -3.929 -1.003 1.00 68.50 182 ALA A O 1
ATOM 1428 N N . SER A 1 183 ? -7.114 -2.090 -1.112 1.00 73.44 183 SER A N 1
ATOM 1429 C CA . SER A 1 183 ? -7.388 -2.242 -2.545 1.00 73.44 183 SER A CA 1
ATOM 1430 C C . SER A 1 183 ? -6.153 -1.870 -3.387 1.00 73.44 183 SER A C 1
ATOM 1432 O O . SER A 1 183 ? -5.491 -0.876 -3.071 1.00 73.44 183 SER A O 1
ATOM 1434 N N . PRO A 1 184 ? -5.847 -2.601 -4.479 1.00 79.62 184 PRO A N 1
ATOM 1435 C CA . PRO A 1 184 ? -4.771 -2.252 -5.411 1.00 79.62 184 PRO A CA 1
ATOM 1436 C C . PRO A 1 184 ? -4.920 -0.844 -6.033 1.00 79.62 184 PRO A C 1
ATOM 1438 O O . PRO A 1 184 ? -6.003 -0.243 -5.987 1.00 79.62 184 PRO A O 1
ATOM 1441 N N . PRO A 1 185 ? -3.851 -0.269 -6.618 1.00 84.88 185 PRO A N 1
ATOM 1442 C CA . PRO A 1 185 ? -3.977 0.935 -7.437 1.00 84.88 185 PRO A CA 1
ATOM 1443 C C . PRO A 1 185 ? -4.870 0.672 -8.658 1.00 84.88 185 PRO A C 1
ATOM 1445 O O . PRO A 1 185 ? -4.845 -0.416 -9.235 1.00 84.88 185 PRO A O 1
ATOM 1448 N N . GLU A 1 186 ? -5.664 1.671 -9.040 1.00 81.62 186 GLU A N 1
ATOM 1449 C CA . GLU A 1 186 ? -6.528 1.577 -10.216 1.00 81.62 186 GLU A CA 1
ATOM 1450 C C . GLU A 1 186 ? -5.687 1.603 -11.496 1.00 81.62 186 GLU A C 1
ATOM 1452 O O . GLU A 1 186 ? -4.774 2.417 -11.651 1.00 81.62 186 GLU A O 1
ATOM 1457 N N . ILE A 1 187 ? -5.998 0.689 -12.414 1.00 75.31 187 ILE A N 1
ATOM 1458 C CA . ILE A 1 187 ? -5.379 0.610 -13.735 1.00 75.31 187 ILE A CA 1
ATOM 1459 C C . ILE A 1 187 ? -6.422 1.126 -14.726 1.00 75.31 187 ILE A C 1
ATOM 1461 O O . ILE A 1 187 ? -7.250 0.365 -15.225 1.00 75.31 187 ILE A O 1
ATOM 1465 N N . GLU A 1 188 ? -6.432 2.435 -14.972 1.00 58.53 188 GLU A N 1
ATOM 1466 C CA . GLU A 1 188 ? -7.293 3.017 -16.001 1.00 58.53 188 GLU A CA 1
ATOM 1467 C C . GLU A 1 188 ? -6.747 2.653 -17.388 1.00 58.53 188 GLU A C 1
ATOM 1469 O O . GLU A 1 188 ? -5.782 3.235 -17.884 1.00 58.53 188 GLU A O 1
ATOM 1474 N N . ASN A 1 189 ? -7.364 1.657 -18.023 1.00 47.81 189 ASN A N 1
ATOM 1475 C CA . ASN A 1 189 ? -7.132 1.352 -19.428 1.00 47.81 189 ASN A CA 1
ATOM 1476 C C . ASN A 1 189 ? -8.058 2.237 -20.268 1.00 47.81 189 ASN A C 1
ATOM 1478 O O . ASN A 1 189 ? -9.190 1.852 -20.561 1.00 47.81 189 ASN A O 1
ATOM 1482 N N . ASN A 1 190 ? -7.596 3.430 -20.642 1.00 39.97 190 ASN A N 1
ATOM 1483 C CA . ASN A 1 190 ? -8.307 4.263 -21.612 1.00 39.97 190 ASN A CA 1
ATOM 1484 C C . ASN A 1 190 ? -8.232 3.600 -23.000 1.00 39.97 190 ASN A C 1
ATOM 1486 O O . ASN A 1 190 ? -7.260 3.796 -23.736 1.00 39.97 190 ASN A O 1
ATOM 1490 N N . ASN A 1 191 ? -9.249 2.783 -23.311 1.00 34.25 191 ASN A N 1
ATOM 1491 C CA . ASN A 1 191 ? -9.488 2.168 -24.626 1.00 34.25 191 ASN A CA 1
ATOM 1492 C C . ASN A 1 191 ? -9.416 3.216 -25.745 1.00 34.25 191 ASN A C 1
ATOM 1494 O O . ASN A 1 191 ? -10.261 4.135 -25.735 1.00 34.25 191 ASN A O 1
#

Foldseek 3Di:
DADDDDDDQFDKDKDAADEDPVCVPWPKWKAKDKPAFAFPDAGRHRMTITHGDNDPPVDDMKIKIWIPGDPVQQPTDIDIPDDRDHRDQAKDWDDKDADDLQDDDLVVLVVVVVVLVVAVQWAKEKEWEAAPPDDPVSNVNSVVVSVCCCCVVVNDDPRNYDYHYEYDNGTMIIMIIGHPSYDDDDHDHPD

Radius of gyration: 23.81 Å; Cα contacts (8 Å, |Δi|>4): 337; chains: 1; bounding box: 50×29×70 Å

Nearest PDB structures (foldseek):
  6qvp-assembly2_F  TM=4.969E-01  e=1.030E-02  Salmonella enterica subsp. enterica serovar Typhimurium
  3mcq-assembly1_A-2  TM=4.177E-01  e=1.144E-01  Methylobacillus flagellatus KT
  3ct4-assembly1_A  TM=3.848E-01  e=6.956E-01  Lactococcus lactis subsp. lactis
  2ayt-assembly1_A  TM=4.723E-01  e=4.230E+00  Aquifex aeolicus
  2iu4-assembly1_A  TM=3.705E-01  e=2.055E+00  Lactococcus lactis

Sequence (191 aa):
MGPAGIPSPDEAITFTLSLSKETEKFNLKYNWTISGGEIIEGQGTQIIKILEPKIFTGESFRATVEVIGLPKECGTVTASETLAIDICNLKRQVDEFSIPASQIDKARLDNLLIEIHNNPLAVAYILEKFERKTSQNVVERKIQKITDYLIKEKGIEKDRFVISTAISDENLTQYFIVPPGASPPEIENNN

Solvent-accessible surface area (backbone atoms only — not comparable to full-atom values): 11383 Å² total; per-residue (Å²): 131,74,80,92,68,86,73,57,76,87,44,69,48,75,48,72,65,58,76,53,79,80,53,72,84,44,81,68,41,35,49,72,49,63,76,56,54,45,80,78,40,42,80,58,47,62,44,35,32,29,38,60,54,82,72,82,84,82,72,85,69,46,51,33,36,40,55,42,62,66,58,79,79,51,56,87,46,73,48,66,68,89,63,82,48,86,69,60,46,60,55,38,79,78,48,74,50,71,58,62,66,79,58,82,61,66,69,60,51,53,54,49,48,54,54,45,65,78,33,79,75,27,33,35,37,39,39,43,28,33,32,80,86,60,54,67,73,41,52,54,50,30,54,48,52,53,48,44,44,43,37,73,75,64,66,47,60,75,83,48,45,46,80,47,74,35,53,37,95,51,40,36,40,36,34,31,45,30,33,71,86,25,59,79,85,85,75,67,69,79,124